Protein AF-A0AAX4NHH5-F1 (afdb_monomer_lite)

Foldseek 3Di:
DFLVVCFCQLFKKWKKKFFDPDPVLVVLLPDQDWWWKFWAAAPQFIKIKTWAFPVPDDPVVVVVLVVQVWDDADGTTIRMDTQVVTPLSVLVQVQLPDPQKAFQTWTRHNSIIITMITGHPLCLVVNVVSQCVRPVPDPRMDIPDIGTDPTNLVSVVVVCVRFWKKKWKKKWFADPVQQVLQVLQVVQQKKWKWHSHHPPDLFTKTWMFGPAQSPDDRPQWADSDSPRRITIHTGHDPLVSQLRNVCVVVVQDWRIWMWHDDPRMIMIMTMGGPSSQVVSVVSSVVSCVVVVIDMGIDDIGIDDSCVSVPD

Structure (mmCIF, N/CA/C/O backbone):
data_AF-A0AAX4NHH5-F1
#
_entry.id   AF-A0AAX4NHH5-F1
#
loop_
_atom_site.group_PDB
_atom_site.id
_atom_site.type_symbol
_atom_site.label_atom_id
_atom_site.label_alt_id
_atom_site.label_comp_id
_atom_site.label_asym_id
_atom_site.label_entity_id
_atom_site.label_seq_id
_atom_site.pdbx_PDB_ins_code
_atom_site.Cartn_x
_atom_site.Cartn_y
_atom_site.Cartn_z
_atom_site.occupancy
_atom_site.B_iso_or_equiv
_atom_site.auth_seq_id
_atom_site.auth_comp_id
_atom_site.auth_asym_id
_atom_site.auth_atom_id
_atom_site.pdbx_PDB_model_num
ATOM 1 N N . MET A 1 1 ? 3.820 -3.622 -20.485 1.00 87.44 1 MET A N 1
ATOM 2 C CA . MET A 1 1 ? 3.095 -4.222 -19.337 1.00 87.44 1 MET A CA 1
ATOM 3 C C . MET A 1 1 ? 2.050 -3.271 -18.742 1.00 87.44 1 MET A C 1
ATOM 5 O O . MET A 1 1 ? 2.313 -2.075 -18.597 1.00 87.44 1 MET A O 1
ATOM 9 N N . LEU A 1 2 ? 0.877 -3.809 -18.406 1.00 91.31 2 LEU A N 1
ATOM 10 C CA . LEU A 1 2 ? -0.226 -3.178 -17.669 1.00 91.31 2 LEU A CA 1
ATOM 11 C C . LEU A 1 2 ? -0.315 -3.746 -16.243 1.00 91.31 2 LEU A C 1
ATOM 13 O O . LEU A 1 2 ? 0.175 -4.842 -15.973 1.00 91.31 2 LEU A O 1
ATOM 17 N N . ILE A 1 3 ? -0.981 -3.045 -15.321 1.00 91.38 3 ILE A N 1
ATOM 18 C CA . ILE A 1 3 ? -1.152 -3.538 -13.942 1.00 91.38 3 ILE A CA 1
ATOM 19 C C . ILE A 1 3 ? -1.975 -4.838 -13.912 1.00 91.38 3 ILE A C 1
ATOM 21 O O . ILE A 1 3 ? -1.732 -5.704 -13.073 1.00 91.38 3 ILE A O 1
ATOM 25 N N . ARG A 1 4 ? -2.915 -5.034 -14.845 1.00 93.69 4 ARG A N 1
ATOM 26 C CA . ARG A 1 4 ? -3.676 -6.294 -14.929 1.00 93.69 4 ARG A CA 1
ATOM 27 C C . ARG A 1 4 ? -2.793 -7.522 -15.176 1.00 93.69 4 ARG A C 1
ATOM 29 O O . ARG A 1 4 ? -3.122 -8.604 -14.701 1.00 93.69 4 ARG A O 1
ATOM 36 N N . ASP A 1 5 ? -1.650 -7.348 -15.842 1.00 93.62 5 ASP A N 1
ATOM 37 C CA . ASP A 1 5 ? -0.726 -8.443 -16.167 1.00 93.62 5 ASP A CA 1
ATOM 38 C C . ASP A 1 5 ? -0.043 -9.000 -14.903 1.00 93.62 5 ASP A C 1
ATOM 40 O O . ASP A 1 5 ? 0.439 -10.134 -14.887 1.00 93.62 5 ASP A O 1
ATOM 44 N N . ILE A 1 6 ? -0.032 -8.219 -13.814 1.00 94.81 6 ILE A N 1
ATOM 45 C CA . ILE A 1 6 ? 0.570 -8.592 -12.528 1.00 94.81 6 ILE A CA 1
ATOM 46 C C . ILE A 1 6 ? -0.458 -8.961 -11.455 1.00 94.81 6 ILE A C 1
ATOM 48 O O . ILE A 1 6 ? -0.075 -9.186 -10.305 1.00 94.81 6 ILE A O 1
ATOM 52 N N . ASP A 1 7 ? -1.750 -9.052 -11.802 1.00 95.56 7 ASP A N 1
ATOM 53 C CA . ASP A 1 7 ? -2.851 -9.158 -10.833 1.00 95.56 7 ASP A CA 1
ATOM 54 C C . ASP A 1 7 ? -2.618 -10.243 -9.772 1.00 95.56 7 ASP A C 1
ATOM 56 O O . ASP A 1 7 ? -2.754 -10.000 -8.567 1.00 95.56 7 ASP A O 1
ATOM 60 N N . ARG A 1 8 ? -2.174 -11.418 -10.229 1.00 95.56 8 ARG A N 1
ATOM 61 C CA . ARG A 1 8 ? -1.959 -12.617 -9.408 1.00 95.56 8 ARG A CA 1
ATOM 62 C C . ARG A 1 8 ? -0.493 -13.001 -9.227 1.00 95.56 8 ARG A C 1
ATOM 64 O O . ARG A 1 8 ? -0.222 -14.106 -8.775 1.00 95.56 8 ARG A O 1
ATOM 71 N N . LYS A 1 9 ? 0.453 -12.112 -9.553 1.00 96.56 9 LYS A N 1
ATOM 72 C CA . LYS A 1 9 ? 1.890 -12.380 -9.357 1.00 96.56 9 LYS A CA 1
ATOM 73 C C . LYS A 1 9 ? 2.281 -12.442 -7.879 1.00 96.56 9 LYS A C 1
ATOM 75 O O . LYS A 1 9 ? 3.212 -13.151 -7.537 1.00 96.56 9 LYS A O 1
ATOM 80 N N . LEU A 1 10 ? 1.565 -11.742 -6.999 1.00 97.75 10 LEU A N 1
ATOM 81 C CA . LEU A 1 10 ? 1.572 -12.036 -5.561 1.00 97.75 10 LEU A CA 1
ATOM 82 C C . LEU A 1 10 ? 0.390 -12.958 -5.265 1.00 97.75 10 LEU A C 1
ATOM 84 O O . LEU A 1 10 ? -0.742 -12.509 -5.040 1.00 97.75 10 LEU A O 1
ATOM 88 N N . ASP A 1 11 ? 0.672 -14.249 -5.374 1.00 97.94 11 ASP A N 1
ATOM 89 C CA . ASP A 1 11 ? -0.269 -15.365 -5.412 1.00 97.94 11 ASP A CA 1
ATOM 90 C C . ASP A 1 11 ? -0.729 -15.833 -4.026 1.00 97.94 11 ASP A C 1
ATOM 92 O O . ASP A 1 11 ? -1.695 -16.589 -3.939 1.00 97.94 11 ASP A O 1
ATOM 96 N N . MET A 1 12 ? -0.125 -15.334 -2.947 1.00 98.50 12 MET A N 1
ATOM 97 C CA . MET A 1 12 ? -0.506 -15.637 -1.568 1.00 98.50 12 MET A CA 1
ATOM 98 C C . MET A 1 12 ? -1.070 -14.415 -0.846 1.00 98.50 12 MET A C 1
ATOM 100 O O . MET A 1 12 ? -0.730 -13.267 -1.136 1.00 98.50 12 MET A O 1
ATOM 104 N N . ARG A 1 13 ? -1.952 -14.669 0.120 1.00 97.94 13 ARG A N 1
ATOM 105 C CA . ARG A 1 13 ? -2.623 -13.686 0.968 1.00 97.94 13 ARG A CA 1
ATOM 106 C C . ARG A 1 13 ? -2.476 -14.068 2.433 1.00 97.94 13 ARG A C 1
ATOM 108 O O . ARG A 1 13 ? -2.742 -15.209 2.803 1.00 97.94 13 ARG A O 1
ATOM 115 N N . LEU A 1 14 ? -2.170 -13.070 3.255 1.00 98.06 14 LEU A N 1
ATOM 116 C CA . LEU A 1 14 ? -2.220 -13.134 4.713 1.00 98.06 14 LEU A CA 1
ATOM 117 C C . LEU A 1 14 ? -3.291 -12.165 5.233 1.00 98.06 14 LEU A C 1
ATOM 119 O O . LEU A 1 14 ? -3.350 -11.007 4.810 1.00 98.06 14 LEU A O 1
ATOM 123 N N . VAL A 1 15 ? -4.122 -12.636 6.160 1.00 97.38 15 VAL A N 1
ATOM 124 C CA . VAL A 1 15 ? -4.963 -11.798 7.021 1.00 97.38 15 VAL A CA 1
ATOM 125 C C . VAL A 1 15 ? -4.536 -12.040 8.460 1.00 97.38 15 VAL A C 1
ATOM 127 O O . VAL A 1 15 ? -4.793 -13.105 9.024 1.00 97.38 15 VAL A O 1
ATOM 130 N N . LEU A 1 16 ? -3.857 -11.050 9.030 1.00 95.94 16 LEU A N 1
ATOM 131 C CA . LEU A 1 16 ? -3.346 -11.074 10.395 1.00 95.94 16 LEU A CA 1
ATOM 132 C C . LEU A 1 16 ? -4.182 -10.124 11.249 1.00 95.94 16 LEU A C 1
ATOM 134 O O . LEU A 1 16 ? -4.347 -8.959 10.890 1.00 95.94 16 LEU A O 1
ATOM 138 N N . LYS A 1 17 ? -4.682 -10.604 12.385 1.00 95.00 17 LYS A N 1
ATOM 139 C CA . LYS A 1 17 ? -5.336 -9.764 13.388 1.00 95.00 17 LYS A CA 1
ATOM 140 C C . LYS A 1 17 ? -4.417 -9.625 14.583 1.00 95.00 17 LYS A C 1
ATOM 142 O O . LYS A 1 17 ? -4.002 -10.633 15.146 1.00 95.00 17 LYS A O 1
ATOM 147 N N . VAL A 1 18 ? -4.146 -8.390 14.976 1.00 92.56 18 VAL A N 1
ATOM 148 C CA . VAL A 1 18 ? -3.328 -8.061 16.142 1.00 92.56 18 VAL A CA 1
ATOM 149 C C . VAL A 1 18 ? -4.154 -7.201 17.089 1.00 92.56 18 VAL A C 1
ATOM 151 O O . VAL A 1 18 ? -4.916 -6.347 16.646 1.00 92.56 18 VAL A O 1
ATOM 154 N N . ARG A 1 19 ? -4.029 -7.411 18.391 1.00 89.88 19 ARG A N 1
ATOM 155 C CA . ARG A 1 19 ? -4.620 -6.610 19.459 1.00 89.88 19 ARG A CA 1
ATOM 156 C C . ARG A 1 19 ? -3.517 -6.163 20.397 1.00 89.88 19 ARG A C 1
ATOM 158 O O . ARG A 1 19 ? -2.511 -6.840 20.533 1.00 89.88 19 ARG A O 1
ATOM 165 N N . GLN A 1 20 ? -3.718 -5.026 21.048 1.00 85.69 20 GLN A N 1
ATOM 166 C CA . GLN A 1 20 ? -2.847 -4.566 22.116 1.00 85.69 20 GLN A CA 1
ATOM 167 C C . GLN A 1 20 ? -3.643 -3.918 23.235 1.00 85.69 20 GLN A C 1
ATOM 169 O O . GLN A 1 20 ? -4.715 -3.360 23.005 1.00 85.69 20 GLN A O 1
ATOM 174 N N . ALA A 1 21 ? -3.081 -3.938 24.440 1.00 84.31 21 ALA A N 1
ATOM 175 C CA . ALA A 1 21 ? -3.632 -3.264 25.610 1.00 84.31 21 ALA A CA 1
ATOM 176 C C . ALA A 1 21 ? -3.308 -1.757 25.598 1.00 84.31 21 ALA A C 1
ATOM 178 O O . ALA A 1 21 ? -2.731 -1.219 26.540 1.00 84.31 21 ALA A O 1
ATOM 179 N N . THR A 1 22 ? -3.653 -1.065 24.508 1.00 85.75 22 THR A N 1
ATOM 180 C CA . THR A 1 22 ? -3.537 0.397 24.415 1.00 85.75 22 THR A CA 1
ATOM 181 C C . THR A 1 22 ? -4.911 1.048 24.438 1.00 85.75 22 THR A C 1
ATOM 183 O O . THR A 1 22 ? -5.922 0.438 24.087 1.00 85.75 22 THR A O 1
ATOM 186 N N . GLU A 1 23 ? -4.953 2.322 24.821 1.00 86.88 23 GLU A N 1
ATOM 187 C CA . GLU A 1 23 ? -6.203 3.075 24.886 1.00 86.88 23 GLU A CA 1
ATOM 188 C C . GLU A 1 23 ? -6.927 3.127 23.531 1.00 86.88 23 GLU A C 1
ATOM 190 O O . GLU A 1 23 ? -8.141 2.954 23.478 1.00 86.88 23 GLU A O 1
ATOM 195 N N . LEU A 1 24 ? -6.185 3.282 22.427 1.00 88.31 24 LEU A N 1
ATOM 196 C CA . LEU A 1 24 ? -6.761 3.297 21.081 1.00 88.31 24 LEU A CA 1
ATOM 197 C C . LEU A 1 24 ? -7.464 1.970 20.753 1.00 88.31 24 LEU A C 1
ATOM 199 O O . LEU A 1 24 ? -8.580 1.964 20.236 1.00 88.31 24 LEU A O 1
ATOM 203 N N . PHE A 1 25 ? -6.838 0.836 21.076 1.00 90.56 25 PHE A N 1
ATOM 204 C CA . PHE A 1 25 ? -7.418 -0.491 20.849 1.00 90.56 25 PHE A CA 1
ATOM 205 C C . PHE A 1 25 ? -8.633 -0.737 21.750 1.00 90.56 25 PHE A C 1
ATOM 207 O O . PHE A 1 25 ? -9.629 -1.297 21.301 1.00 90.56 25 PHE A O 1
ATOM 214 N N . ASN A 1 26 ? -8.593 -0.266 22.997 1.00 88.75 26 ASN A N 1
ATOM 215 C CA . ASN A 1 26 ? -9.736 -0.363 23.902 1.00 88.75 26 ASN A CA 1
ATOM 216 C C . ASN A 1 26 ? -10.923 0.450 23.388 1.00 88.75 26 ASN A C 1
ATOM 218 O O . ASN A 1 26 ? -12.032 -0.065 23.320 1.00 88.75 26 ASN A O 1
ATOM 222 N N . VAL A 1 27 ? -10.705 1.683 22.940 1.00 87.62 27 VAL A N 1
ATOM 223 C CA . VAL A 1 27 ? -11.822 2.523 22.499 1.00 87.62 27 VAL A CA 1
ATOM 224 C C . VAL A 1 27 ? -12.393 2.042 21.169 1.00 87.62 27 VAL A C 1
ATOM 226 O O . VAL A 1 27 ? -13.605 1.984 20.986 1.00 87.62 27 VAL A O 1
ATOM 229 N N . THR A 1 28 ? -11.536 1.600 20.251 1.00 90.19 28 THR A N 1
ATOM 230 C CA . THR A 1 28 ? -11.998 0.976 19.002 1.00 90.19 28 THR A CA 1
ATOM 231 C C . THR A 1 28 ? -12.672 -0.383 19.218 1.00 90.19 28 THR A C 1
ATOM 233 O O . THR A 1 28 ? -13.297 -0.891 18.288 1.00 90.19 28 THR A O 1
ATOM 236 N N . SER A 1 29 ? -12.596 -0.975 20.418 1.00 91.00 29 SER A N 1
ATOM 237 C CA . SER A 1 29 ? -13.349 -2.188 20.765 1.00 91.00 29 SER A CA 1
ATOM 238 C C . SER A 1 29 ? -14.846 -1.954 20.934 1.00 91.00 29 SER A C 1
ATOM 240 O O . SER A 1 29 ? -15.635 -2.855 20.658 1.00 91.00 29 SER A O 1
ATOM 242 N N . GLU A 1 30 ? -15.233 -0.726 21.277 1.00 87.38 30 GLU A N 1
ATOM 243 C CA . GLU A 1 30 ? -16.628 -0.315 21.444 1.00 87.38 30 GLU A CA 1
ATOM 244 C C . GLU A 1 30 ? -17.270 0.144 20.123 1.00 87.38 30 GLU A C 1
ATOM 246 O O . GLU A 1 30 ? -18.476 0.373 20.054 1.00 87.38 30 GLU A O 1
ATOM 251 N N . LEU A 1 31 ? -16.474 0.277 19.057 1.00 87.69 31 LEU A N 1
ATOM 252 C CA . LEU A 1 31 ? -16.934 0.726 17.748 1.00 87.69 31 LEU A CA 1
ATOM 253 C C . LEU A 1 31 ? -17.269 -0.467 16.851 1.00 87.69 31 LEU A C 1
ATOM 255 O O . LEU A 1 31 ? -16.399 -1.273 16.516 1.00 87.69 31 LEU A O 1
ATOM 259 N N . ASP A 1 32 ? -18.515 -0.533 16.377 1.00 88.06 32 ASP A N 1
ATOM 260 C CA . ASP A 1 32 ? -18.944 -1.544 15.401 1.00 88.06 32 ASP A CA 1
ATOM 261 C C . ASP A 1 32 ? -18.781 -1.071 13.950 1.00 88.06 32 ASP A C 1
ATOM 263 O O . ASP A 1 32 ? -19.663 -1.209 13.106 1.00 88.06 32 ASP A O 1
ATOM 267 N N . ILE A 1 33 ? -17.631 -0.472 13.658 1.00 89.50 33 ILE A N 1
ATOM 268 C CA . ILE A 1 33 ? -17.282 0.044 12.335 1.00 89.50 33 ILE A CA 1
ATOM 269 C C . ILE A 1 33 ? -15.809 -0.215 12.043 1.00 89.50 33 ILE A C 1
ATOM 271 O O . ILE A 1 33 ? -14.968 -0.185 12.941 1.00 89.50 33 ILE A O 1
ATOM 275 N N . LYS A 1 34 ? -15.481 -0.450 10.772 1.00 92.25 34 LYS A N 1
ATOM 276 C CA . LYS A 1 34 ? -14.086 -0.554 10.337 1.00 92.25 34 LYS A CA 1
ATOM 277 C C . LYS A 1 34 ? -13.523 0.845 10.142 1.00 92.25 34 LYS A C 1
ATOM 279 O O . LYS A 1 34 ? -14.003 1.591 9.292 1.00 92.25 34 LYS A O 1
ATOM 284 N N . LEU A 1 35 ? -12.497 1.184 10.907 1.00 93.56 35 LEU A N 1
ATOM 285 C CA . LEU A 1 35 ? -11.750 2.420 10.724 1.00 93.56 35 LEU A CA 1
ATOM 286 C C . LEU A 1 35 ? -10.587 2.143 9.776 1.00 93.56 35 LEU A C 1
ATOM 288 O O . LEU A 1 35 ? -9.766 1.282 10.097 1.00 93.56 35 LEU A O 1
ATOM 292 N N . PRO A 1 36 ? -10.484 2.830 8.626 1.00 94.25 36 PRO A N 1
ATOM 293 C CA . PRO A 1 36 ? -9.334 2.670 7.755 1.00 94.25 36 PRO A CA 1
ATOM 294 C C . PRO A 1 36 ? -8.044 2.985 8.503 1.00 94.25 36 PRO A C 1
ATOM 296 O O . PRO A 1 36 ? -7.981 3.915 9.313 1.00 94.25 36 PRO A O 1
ATOM 299 N N . THR A 1 37 ? -7.006 2.213 8.212 1.00 94.44 37 THR A N 1
ATOM 300 C CA . THR A 1 37 ? -5.727 2.328 8.892 1.00 94.44 37 THR A CA 1
ATOM 301 C C . THR A 1 37 ? -4.596 2.274 7.877 1.00 94.44 37 THR A C 1
ATOM 303 O O . THR A 1 37 ? -4.576 1.427 6.985 1.00 94.44 37 THR A O 1
ATOM 306 N N . TYR A 1 38 ? -3.634 3.182 8.012 1.00 93.62 38 TYR A N 1
ATOM 307 C CA . TYR A 1 38 ? -2.469 3.259 7.143 1.00 93.62 38 TYR A CA 1
ATOM 308 C C . TYR A 1 38 ? -1.197 2.946 7.926 1.00 93.62 38 TYR A C 1
ATOM 310 O O . TYR A 1 38 ? -0.887 3.613 8.912 1.00 93.62 38 TYR A O 1
ATOM 318 N N . VAL A 1 39 ? -0.464 1.930 7.465 1.00 91.88 39 VAL A N 1
ATOM 319 C CA . VAL A 1 39 ? 0.843 1.536 8.004 1.00 91.88 39 VAL A CA 1
ATOM 320 C C . VAL A 1 39 ? 1.936 2.138 7.130 1.00 91.88 39 VAL A C 1
ATOM 322 O O . VAL A 1 39 ? 1.975 1.888 5.919 1.00 91.88 39 VAL A O 1
ATOM 325 N N . TYR A 1 40 ? 2.826 2.919 7.739 1.00 89.06 40 TYR A N 1
ATOM 326 C CA . TYR A 1 40 ? 3.878 3.635 7.022 1.00 89.06 40 TYR A CA 1
ATOM 327 C C . TYR A 1 40 ? 5.137 3.848 7.861 1.00 89.06 40 TYR A C 1
ATOM 329 O O . TYR A 1 40 ? 5.108 3.809 9.088 1.00 89.06 40 TYR A O 1
ATOM 337 N N . GLY A 1 41 ? 6.254 4.093 7.178 1.00 83.75 41 GLY A N 1
ATOM 338 C CA . GLY A 1 41 ? 7.520 4.471 7.796 1.00 83.75 41 GLY A CA 1
ATOM 339 C C . GLY A 1 41 ? 7.725 5.984 7.849 1.00 83.75 41 GLY A C 1
ATOM 340 O O . GLY A 1 41 ? 7.480 6.671 6.859 1.00 83.75 41 GLY A O 1
ATOM 341 N N . VAL A 1 42 ? 8.230 6.502 8.965 1.00 82.56 42 VAL A N 1
ATOM 342 C CA . VAL A 1 42 ? 8.747 7.875 9.075 1.00 82.56 42 VAL A CA 1
ATOM 343 C C . VAL A 1 42 ? 9.871 7.918 10.108 1.00 82.56 42 VAL A C 1
ATOM 345 O O . VAL A 1 42 ? 9.766 7.290 11.166 1.00 82.56 42 VAL A O 1
ATOM 348 N N . ASP A 1 43 ? 10.962 8.610 9.777 1.00 78.88 43 ASP A N 1
ATOM 349 C CA . ASP A 1 43 ? 12.145 8.782 10.633 1.00 78.88 43 ASP A CA 1
ATOM 350 C C . ASP A 1 43 ? 12.665 7.450 11.212 1.00 78.88 43 ASP A C 1
ATOM 352 O O . ASP A 1 43 ? 12.916 7.307 12.408 1.00 78.88 43 ASP A O 1
ATOM 356 N N . GLY A 1 44 ? 12.740 6.417 10.364 1.00 75.50 44 GLY A N 1
ATOM 357 C CA . GLY A 1 44 ? 13.187 5.077 10.756 1.00 75.50 44 GLY A CA 1
ATOM 358 C C . GLY A 1 44 ? 12.237 4.299 11.679 1.00 75.50 44 GLY A C 1
ATOM 359 O O . GLY A 1 44 ? 12.599 3.229 12.172 1.00 75.50 44 GLY A O 1
ATOM 360 N N . THR A 1 45 ? 11.018 4.788 11.913 1.00 78.50 45 THR A N 1
ATOM 361 C CA . THR A 1 45 ? 9.999 4.115 12.734 1.00 78.50 45 THR A CA 1
ATOM 362 C C . THR A 1 45 ? 8.781 3.722 11.911 1.00 78.50 45 THR A C 1
ATOM 364 O O . THR A 1 45 ? 8.385 4.450 11.003 1.00 78.50 45 THR A O 1
ATOM 367 N N . SER A 1 46 ? 8.173 2.575 12.227 1.00 83.94 46 SER A N 1
ATOM 368 C CA . SER A 1 46 ? 6.871 2.208 11.667 1.00 83.94 46 SER A CA 1
ATOM 369 C C . SER A 1 46 ? 5.765 2.848 12.502 1.00 83.94 46 SER A C 1
ATOM 371 O O . SER A 1 46 ? 5.806 2.832 13.738 1.00 83.94 46 SER A O 1
ATOM 373 N N . ARG A 1 47 ? 4.775 3.424 11.829 1.00 88.25 47 ARG A N 1
ATOM 374 C CA . ARG A 1 47 ? 3.641 4.122 12.430 1.00 88.25 47 ARG A CA 1
ATOM 375 C C . ARG A 1 47 ? 2.332 3.658 11.819 1.00 88.25 47 ARG A C 1
ATOM 377 O O . ARG A 1 47 ? 2.297 3.106 10.717 1.00 88.25 47 ARG A O 1
ATOM 384 N N . ILE A 1 48 ? 1.273 3.884 12.579 1.00 91.25 48 ILE A N 1
ATOM 385 C CA . ILE A 1 48 ? -0.102 3.598 12.217 1.00 91.25 48 ILE A CA 1
ATOM 386 C C . ILE A 1 48 ? -0.900 4.888 12.340 1.00 91.25 48 ILE A C 1
ATOM 388 O O . ILE A 1 48 ? -1.034 5.419 13.439 1.00 91.25 48 ILE A O 1
ATOM 392 N N . SER A 1 49 ? -1.492 5.324 11.233 1.00 94.06 49 SER A N 1
ATOM 393 C CA . SER A 1 49 ? -2.529 6.355 11.229 1.00 94.06 49 SER A CA 1
ATOM 394 C C . SER A 1 49 ? -3.897 5.695 11.095 1.00 94.06 49 SER A C 1
ATOM 396 O O . SER A 1 49 ? -4.151 4.995 10.116 1.00 94.06 49 SER A O 1
ATOM 398 N N . THR A 1 50 ? -4.774 5.903 12.075 1.00 94.88 50 THR A N 1
ATOM 399 C CA . THR A 1 50 ? -6.166 5.430 12.062 1.00 94.88 50 THR A CA 1
ATOM 400 C C . THR A 1 50 ? -7.093 6.597 11.753 1.00 94.88 50 THR A C 1
ATOM 402 O O . THR A 1 50 ? -7.031 7.634 12.414 1.00 94.88 50 THR A O 1
ATOM 405 N N . TYR A 1 51 ? -7.945 6.425 10.745 1.00 93.88 51 TYR A N 1
ATOM 406 C CA . TYR A 1 51 ? -8.828 7.463 10.225 1.00 93.88 51 TYR A CA 1
ATOM 407 C C . TYR A 1 51 ? -10.230 7.266 10.799 1.00 93.88 51 TYR A C 1
ATOM 409 O O . TYR A 1 51 ? -10.871 6.248 10.553 1.00 93.88 51 TYR A O 1
ATOM 417 N N . PHE A 1 52 ? -10.706 8.253 11.554 1.00 92.88 52 PHE A N 1
ATOM 418 C CA . PHE A 1 52 ? -12.041 8.319 12.139 1.00 92.88 52 PHE A CA 1
ATOM 419 C C . PHE A 1 52 ? -12.938 9.189 11.254 1.00 92.88 52 PHE A C 1
ATOM 421 O O . PHE A 1 52 ? -12.756 10.408 11.229 1.00 92.88 52 PHE A O 1
ATOM 428 N N . PRO A 1 53 ? -13.896 8.607 10.512 1.00 89.69 53 PRO A N 1
ATOM 429 C CA . PRO A 1 53 ? -14.819 9.369 9.678 1.00 89.69 53 PRO A CA 1
ATOM 430 C C . PRO A 1 53 ? -15.583 10.441 10.465 1.00 89.69 53 PRO A C 1
ATOM 432 O O . PRO A 1 53 ? -16.140 10.164 11.527 1.00 89.69 53 PRO A O 1
ATOM 435 N N . LYS A 1 54 ? -15.702 11.651 9.906 1.00 87.75 54 LYS A N 1
ATOM 436 C CA . LYS A 1 54 ? -16.430 12.772 10.536 1.00 87.75 54 LYS A CA 1
ATOM 437 C C . LYS A 1 54 ? -17.927 12.531 10.739 1.00 87.75 54 LYS A C 1
ATOM 439 O O . LYS A 1 54 ? -18.563 13.272 11.488 1.00 87.75 54 LYS A O 1
ATOM 444 N N . ILE A 1 55 ? -18.501 11.518 10.087 1.00 82.06 55 ILE A N 1
ATOM 445 C CA . ILE A 1 55 ? -19.897 11.105 10.293 1.00 82.06 55 ILE A CA 1
ATOM 446 C C . ILE A 1 55 ? -20.136 10.531 11.701 1.00 82.06 55 ILE A C 1
ATOM 448 O O . ILE A 1 55 ? -21.261 10.547 12.192 1.00 82.06 55 ILE A O 1
ATOM 452 N N . LEU A 1 56 ? -19.077 10.088 12.385 1.00 75.12 56 LEU A N 1
ATOM 453 C CA . LEU A 1 56 ? -19.118 9.573 13.752 1.00 75.12 56 LEU A CA 1
ATOM 454 C C . LEU A 1 56 ? -19.173 10.730 14.752 1.00 75.12 56 LEU A C 1
ATOM 456 O O . LEU A 1 56 ? -18.205 11.024 15.451 1.00 75.12 56 LEU A O 1
ATOM 460 N N . LYS A 1 57 ? -20.301 11.441 14.795 1.00 65.19 57 LYS A N 1
ATOM 461 C CA . LYS A 1 57 ? -20.493 12.553 15.732 1.00 65.19 57 LYS A CA 1
ATOM 462 C C . LYS A 1 57 ? -21.118 12.063 17.036 1.00 65.19 57 LYS A C 1
ATOM 464 O O . LYS A 1 57 ? -22.194 11.478 17.043 1.00 65.19 57 LYS A O 1
ATOM 469 N N . GLY A 1 58 ? -20.449 12.366 18.146 1.00 66.25 58 GLY A N 1
ATOM 470 C CA . GLY A 1 58 ? -20.932 12.185 19.514 1.00 66.25 58 GLY A CA 1
ATOM 471 C C . GLY A 1 58 ? -19.987 12.881 20.495 1.00 66.25 58 GLY A C 1
ATOM 472 O O . GLY A 1 58 ? -18.784 12.946 20.242 1.00 66.25 58 GLY A O 1
ATOM 473 N N . VAL A 1 59 ? -20.512 13.417 21.603 1.00 60.81 59 VAL A N 1
ATOM 474 C CA . VAL A 1 59 ? -19.721 14.186 22.592 1.00 60.81 59 VAL A CA 1
ATOM 475 C C . VAL A 1 59 ? -18.524 13.370 23.110 1.00 60.81 59 VAL A C 1
ATOM 477 O O . VAL A 1 59 ? -17.413 13.890 23.192 1.00 60.81 59 VAL A O 1
ATOM 480 N N . ASN A 1 60 ? -18.719 12.067 23.340 1.00 74.88 60 ASN A N 1
ATOM 481 C CA . ASN A 1 60 ? -17.664 11.157 23.800 1.00 74.88 60 ASN A CA 1
ATOM 482 C C . ASN A 1 60 ? -16.563 10.929 22.747 1.00 74.88 60 ASN A C 1
ATOM 484 O O . ASN A 1 60 ? -15.393 10.826 23.103 1.00 74.88 60 ASN A O 1
ATOM 488 N N . MET A 1 61 ? -16.912 10.905 21.454 1.00 81.62 61 MET A N 1
ATOM 489 C CA . MET A 1 61 ? -15.942 10.717 20.369 1.00 81.62 61 MET A CA 1
ATOM 490 C C . MET A 1 61 ? -15.035 11.942 20.214 1.00 81.62 61 MET A C 1
ATOM 492 O O . MET A 1 61 ? -13.829 11.796 20.067 1.00 81.62 61 MET A O 1
ATOM 496 N N . MET A 1 62 ? -15.577 13.159 20.312 1.00 82.69 62 MET A N 1
ATOM 497 C CA . MET A 1 62 ? -14.751 14.373 20.230 1.00 82.69 62 MET A CA 1
ATOM 498 C C . MET A 1 62 ? -13.808 14.510 21.428 1.00 82.69 62 MET A C 1
ATOM 500 O O . MET A 1 62 ? -12.646 14.871 21.252 1.00 82.69 62 MET A O 1
ATOM 504 N N . ALA A 1 63 ? -14.273 14.176 22.637 1.00 82.75 63 ALA A N 1
ATOM 505 C CA . ALA A 1 63 ? -13.417 14.142 23.822 1.00 82.75 63 ALA A CA 1
ATOM 506 C C . ALA A 1 63 ? -12.255 13.146 23.652 1.00 82.75 63 ALA A C 1
ATOM 508 O O . ALA A 1 63 ? -11.110 13.465 23.975 1.00 82.75 63 ALA A O 1
ATOM 509 N N . LEU A 1 64 ? -12.539 11.974 23.080 1.00 84.38 64 LEU A N 1
ATOM 510 C CA . LEU A 1 64 ? -11.534 10.968 22.761 1.00 84.38 64 LEU A CA 1
ATOM 511 C C . LEU A 1 64 ? -10.519 11.458 21.719 1.00 84.38 64 LEU A C 1
ATOM 513 O O . LEU A 1 64 ? -9.312 11.351 21.923 1.00 84.38 64 LEU A O 1
ATOM 517 N N . LEU A 1 65 ? -11.000 11.996 20.599 1.00 89.44 65 LEU A N 1
ATOM 518 C CA . LEU A 1 65 ? -10.147 12.484 19.517 1.00 89.44 65 LEU A CA 1
ATOM 519 C C . LEU A 1 65 ? -9.227 13.610 20.002 1.00 89.44 65 LEU A C 1
ATOM 521 O O . LEU A 1 65 ? -8.039 13.610 19.682 1.00 89.44 65 LEU A O 1
ATOM 525 N N . ASN A 1 66 ? -9.737 14.504 20.852 1.00 87.38 66 ASN A N 1
ATOM 526 C CA . ASN A 1 66 ? -8.928 15.532 21.504 1.00 87.38 66 ASN A CA 1
ATOM 527 C C . ASN A 1 66 ? -7.850 14.920 22.408 1.00 87.38 66 ASN A C 1
ATOM 529 O O . ASN A 1 66 ? -6.702 15.354 22.365 1.00 87.38 66 ASN A O 1
ATOM 533 N N . ARG A 1 67 ? -8.185 13.880 23.184 1.00 88.19 67 ARG A N 1
ATOM 534 C CA . ARG A 1 67 ? -7.225 13.179 24.053 1.00 88.19 67 ARG A CA 1
ATOM 535 C C . ARG A 1 67 ? -6.075 12.541 23.268 1.00 88.19 67 ARG A C 1
ATOM 537 O O . ARG A 1 67 ? -4.945 12.533 23.749 1.00 88.19 67 ARG A O 1
ATOM 544 N N . PHE A 1 68 ? -6.338 12.051 22.059 1.00 90.19 68 PHE A N 1
ATOM 545 C CA . PHE A 1 68 ? -5.312 11.497 21.171 1.00 90.19 68 PHE A CA 1
ATOM 546 C C . PHE A 1 68 ? -4.575 12.538 20.318 1.00 90.19 68 PHE A C 1
ATOM 548 O O . PHE A 1 68 ? -3.752 12.152 19.489 1.00 90.19 68 PHE A O 1
ATOM 555 N N . ASN A 1 69 ? -4.8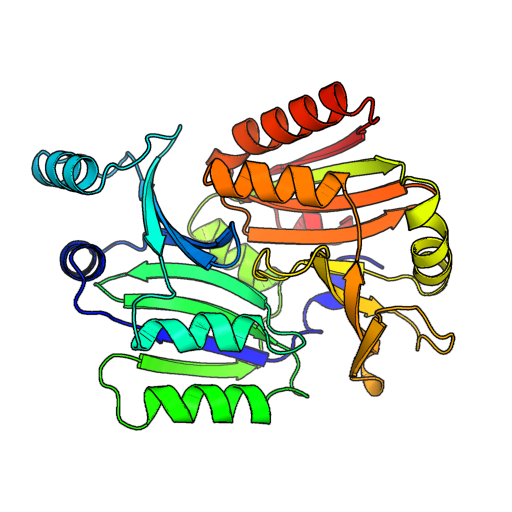43 13.837 20.499 1.00 91.25 69 ASN A N 1
ATOM 556 C CA . ASN A 1 69 ? -4.342 14.904 19.626 1.00 91.25 69 ASN A CA 1
ATOM 557 C C . ASN A 1 69 ? -4.636 14.615 18.143 1.00 91.25 69 ASN A C 1
ATOM 559 O O . ASN A 1 69 ? -3.759 14.739 17.284 1.00 91.25 69 ASN A O 1
ATOM 563 N N . ALA A 1 70 ? -5.860 14.165 17.850 1.00 93.19 70 ALA A N 1
ATOM 564 C CA . ALA A 1 70 ? -6.239 13.799 16.498 1.00 93.19 70 ALA A CA 1
ATOM 565 C C . ALA A 1 70 ? -6.108 15.001 15.554 1.00 93.19 70 ALA A C 1
ATOM 567 O O . ALA A 1 70 ? -6.554 16.108 15.853 1.00 93.19 70 ALA A O 1
ATOM 568 N N . THR A 1 71 ? -5.513 14.773 14.387 1.00 92.81 71 THR A N 1
ATOM 569 C CA . THR A 1 71 ? -5.400 15.802 13.352 1.00 92.81 71 THR A CA 1
ATOM 570 C C . THR A 1 71 ? -6.664 15.808 12.509 1.00 92.81 71 THR A C 1
ATOM 572 O O . THR A 1 71 ? -7.033 14.785 11.933 1.00 92.81 71 THR A O 1
ATOM 575 N N . GLU A 1 72 ? -7.329 16.954 12.413 1.00 90.75 72 GLU A N 1
ATOM 576 C CA . GLU A 1 72 ? -8.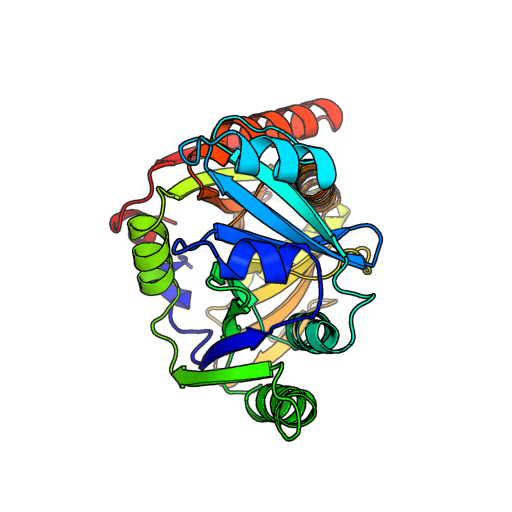480 17.106 11.531 1.00 90.75 72 GLU A CA 1
ATOM 577 C C . GLU A 1 72 ? -8.047 17.148 10.057 1.00 90.75 72 GLU A C 1
ATOM 579 O O . GLU A 1 72 ? -7.105 17.843 9.679 1.00 90.75 72 GLU A O 1
ATOM 584 N N . ARG A 1 73 ? -8.755 16.384 9.225 1.00 88.06 73 ARG A N 1
ATOM 585 C CA . ARG A 1 73 ? -8.663 16.353 7.760 1.00 88.06 73 ARG A CA 1
ATOM 586 C C . ARG A 1 73 ? -10.033 16.630 7.163 1.00 88.06 73 ARG A C 1
ATOM 588 O O . ARG A 1 73 ? -11.010 16.739 7.902 1.00 88.06 73 ARG A O 1
ATOM 595 N N . GLU A 1 74 ? -10.120 16.734 5.842 1.00 83.25 74 GLU A N 1
ATOM 596 C CA . GLU A 1 74 ? -11.367 17.065 5.139 1.00 83.25 74 GLU A CA 1
ATOM 597 C C . GLU A 1 74 ? -12.549 16.194 5.609 1.00 83.25 74 GLU A C 1
ATOM 599 O O . GLU A 1 74 ? -13.502 16.730 6.175 1.00 83.25 74 GLU A O 1
ATOM 604 N N . ASP A 1 75 ? -12.402 14.864 5.544 1.00 85.44 75 ASP A N 1
ATOM 605 C CA . ASP A 1 75 ? -13.479 13.901 5.844 1.00 85.44 75 ASP A CA 1
ATOM 606 C C . ASP A 1 75 ? -13.262 13.049 7.108 1.00 85.44 75 ASP A C 1
ATOM 608 O O . ASP A 1 75 ? -14.104 12.220 7.474 1.00 85.44 75 ASP A O 1
ATOM 612 N N . SER A 1 76 ? -12.141 13.229 7.805 1.00 91.00 76 SER A N 1
ATOM 613 C CA . SER A 1 76 ? -11.780 12.383 8.948 1.00 91.00 76 SER A CA 1
ATOM 614 C C . SER A 1 76 ? -10.958 13.111 10.001 1.00 91.00 76 SER A C 1
ATOM 616 O O . SER A 1 76 ? -10.304 14.106 9.710 1.00 91.00 76 SER A O 1
ATOM 618 N N . TYR A 1 77 ? -10.914 12.551 11.202 1.00 93.38 77 TYR A N 1
ATOM 619 C CA . TYR A 1 77 ? -9.881 12.825 12.195 1.00 93.38 77 TYR A CA 1
ATOM 620 C C . TYR A 1 77 ? -8.847 11.702 12.166 1.00 93.38 77 TYR A C 1
ATOM 622 O O . TYR A 1 77 ? -9.211 10.531 12.081 1.00 93.38 77 TYR A O 1
ATOM 630 N N . VAL A 1 78 ? -7.563 12.037 12.228 1.00 94.44 78 VAL A N 1
ATOM 631 C CA . VAL A 1 78 ? -6.477 11.054 12.174 1.00 94.44 78 VAL A CA 1
ATOM 632 C C . VAL A 1 78 ? -5.809 10.947 13.531 1.00 94.44 78 VAL A C 1
ATOM 634 O O . VAL A 1 78 ? -5.260 11.928 14.028 1.00 94.44 78 VAL A O 1
ATOM 637 N N . VAL A 1 79 ? -5.826 9.746 14.105 1.00 93.69 79 VAL A N 1
ATOM 638 C CA . VAL A 1 79 ? -5.043 9.402 15.296 1.00 93.69 79 VAL A CA 1
ATOM 639 C C . VAL A 1 79 ? -3.819 8.622 14.858 1.00 93.69 79 VAL A C 1
ATOM 641 O O . VAL A 1 79 ? -3.940 7.608 14.171 1.00 93.69 79 VAL A O 1
ATOM 644 N N . ASP A 1 80 ? -2.643 9.083 15.269 1.00 91.00 80 ASP A N 1
ATOM 645 C CA . ASP A 1 80 ? -1.377 8.498 14.858 1.00 91.00 80 ASP A CA 1
ATOM 646 C C . ASP A 1 80 ? -0.623 7.857 16.031 1.00 91.00 80 ASP A C 1
ATOM 648 O O . ASP A 1 80 ? -0.575 8.393 17.137 1.00 91.00 80 ASP A O 1
ATOM 652 N N . SER A 1 81 ? -0.048 6.676 15.813 1.00 86.81 81 SER A N 1
ATOM 653 C CA . SER A 1 81 ? 0.572 5.855 16.861 1.00 86.81 81 SER A CA 1
ATOM 654 C C . SER A 1 81 ? 1.823 5.134 16.355 1.00 86.81 81 SER A C 1
ATOM 656 O O . SER A 1 81 ? 1.917 4.760 15.187 1.00 86.81 81 SER A O 1
ATOM 658 N N . ARG A 1 82 ? 2.818 4.928 17.227 1.00 81.38 82 ARG A N 1
ATOM 659 C CA . ARG A 1 82 ? 4.059 4.203 16.889 1.00 81.38 82 ARG A CA 1
ATOM 660 C C . ARG A 1 82 ? 3.863 2.691 17.038 1.00 81.38 82 ARG A C 1
ATOM 662 O O . ARG A 1 82 ? 3.368 2.252 18.067 1.00 81.38 82 ARG A O 1
ATOM 669 N N . ILE A 1 83 ? 4.334 1.910 16.062 1.00 72.81 83 ILE A N 1
ATOM 670 C CA . ILE A 1 83 ? 4.329 0.431 16.095 1.00 72.81 83 ILE A CA 1
ATOM 671 C C . ILE A 1 83 ? 5.453 -0.095 16.999 1.00 72.81 83 ILE A C 1
ATOM 673 O O . ILE A 1 83 ? 5.245 -1.008 17.788 1.00 72.81 83 ILE A O 1
ATOM 677 N N . ASN A 1 84 ? 6.648 0.499 16.909 1.00 58.31 84 ASN A N 1
ATOM 678 C CA . ASN A 1 84 ? 7.887 -0.084 17.447 1.00 58.31 84 ASN A CA 1
ATOM 679 C C . ASN A 1 84 ? 7.964 -0.195 18.983 1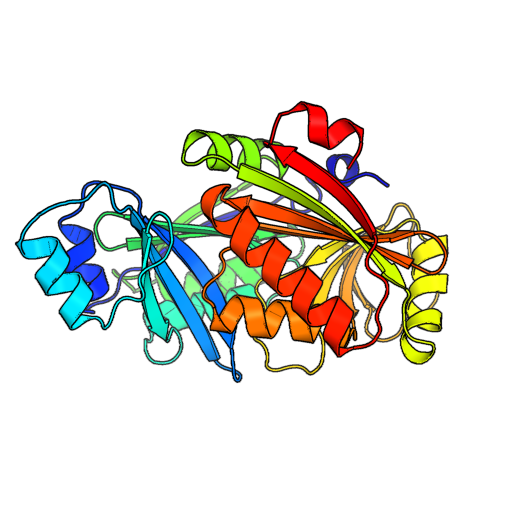.00 58.31 84 ASN A C 1
ATOM 681 O O . ASN A 1 84 ? 8.870 -0.849 19.485 1.00 58.31 84 ASN A O 1
ATOM 685 N N . ASN A 1 85 ? 7.061 0.445 19.726 1.00 56.03 85 ASN A N 1
ATOM 686 C CA . ASN A 1 85 ? 7.075 0.416 21.193 1.00 56.03 85 ASN A CA 1
ATOM 687 C C . ASN A 1 85 ? 6.225 -0.721 21.775 1.00 56.03 85 ASN A C 1
ATOM 689 O O . ASN A 1 85 ? 6.011 -0.755 22.984 1.00 56.03 85 ASN A O 1
ATOM 693 N N . LEU A 1 86 ? 5.669 -1.586 20.926 1.00 67.19 86 LEU A N 1
ATOM 694 C CA . LEU A 1 86 ? 4.615 -2.496 21.330 1.00 67.19 86 LEU A CA 1
ATOM 695 C C . LEU A 1 86 ? 4.909 -3.897 20.772 1.00 67.19 86 LEU A C 1
ATOM 697 O O . LEU A 1 86 ? 4.881 -4.105 19.559 1.00 67.19 86 LEU A O 1
ATOM 701 N N . GLU A 1 87 ? 5.214 -4.833 21.672 1.00 70.50 87 GLU A N 1
ATOM 702 C CA . GLU A 1 87 ? 5.755 -6.174 21.392 1.00 70.50 87 GLU A CA 1
ATOM 703 C C . GLU A 1 87 ? 4.956 -6.935 20.320 1.00 70.50 87 GLU A C 1
ATOM 705 O O . GLU A 1 87 ? 5.528 -7.377 19.321 1.00 70.50 87 GLU A O 1
ATOM 710 N N . ASP A 1 88 ? 3.624 -6.948 20.438 1.00 75.69 88 ASP A N 1
ATOM 711 C CA . ASP A 1 88 ? 2.745 -7.669 19.504 1.00 75.69 88 ASP A CA 1
ATOM 712 C C . ASP A 1 88 ? 2.673 -7.045 18.095 1.00 75.69 88 ASP A C 1
ATOM 714 O O . ASP A 1 88 ? 2.315 -7.720 17.134 1.00 75.69 88 ASP A O 1
ATOM 718 N N . LEU A 1 89 ? 3.019 -5.761 17.925 1.00 81.25 89 LEU A N 1
ATOM 719 C CA . LEU A 1 89 ? 3.000 -5.087 16.616 1.00 81.25 89 LEU A CA 1
ATOM 720 C C . LEU A 1 89 ? 4.341 -5.211 15.877 1.00 81.25 89 LEU A C 1
ATOM 722 O O . LEU A 1 89 ? 4.413 -4.901 14.684 1.00 81.25 89 LEU A O 1
ATOM 726 N N . ALA A 1 90 ? 5.395 -5.701 16.539 1.00 83.44 90 ALA A N 1
ATOM 727 C CA . ALA A 1 90 ? 6.714 -5.875 15.933 1.00 83.44 90 ALA A CA 1
ATOM 728 C C . ALA A 1 90 ? 6.688 -6.831 14.726 1.00 83.44 90 ALA A C 1
ATOM 730 O O . ALA A 1 90 ? 7.439 -6.625 13.767 1.00 83.44 90 ALA A O 1
ATOM 731 N N . ILE A 1 91 ? 5.784 -7.820 14.731 1.00 88.38 91 ILE A N 1
ATOM 732 C CA . ILE A 1 91 ? 5.561 -8.727 13.597 1.00 88.38 91 ILE A CA 1
ATOM 733 C C . ILE A 1 91 ? 5.268 -7.966 12.299 1.00 88.38 91 ILE A C 1
ATOM 735 O O . ILE A 1 91 ? 5.788 -8.332 11.250 1.00 88.38 91 ILE A O 1
ATOM 739 N N . ILE A 1 92 ? 4.501 -6.872 12.351 1.00 89.56 92 ILE A N 1
ATOM 740 C CA . ILE A 1 92 ? 4.134 -6.101 11.156 1.00 89.56 92 ILE A CA 1
ATOM 741 C C . ILE A 1 92 ? 5.383 -5.499 10.516 1.00 89.56 92 ILE A C 1
ATOM 743 O O . ILE A 1 92 ? 5.555 -5.582 9.302 1.00 89.56 92 ILE A O 1
ATOM 747 N N . GLY A 1 93 ? 6.276 -4.934 11.335 1.00 86.56 93 GLY A N 1
ATOM 748 C CA . GLY A 1 93 ? 7.552 -4.402 10.864 1.00 86.56 93 GLY A CA 1
ATOM 749 C C . GLY A 1 93 ? 8.403 -5.478 10.191 1.00 86.56 93 GLY A C 1
ATOM 750 O O . GLY A 1 93 ? 8.877 -5.261 9.080 1.00 86.56 93 GLY A O 1
ATOM 751 N N . LYS A 1 94 ? 8.524 -6.654 10.823 1.00 89.50 94 LYS A N 1
ATOM 752 C CA . LYS A 1 94 ? 9.284 -7.793 10.282 1.00 89.50 94 LYS A CA 1
ATOM 753 C C . LYS A 1 94 ? 8.697 -8.325 8.972 1.00 89.50 94 LYS A C 1
ATOM 755 O O . LYS A 1 94 ? 9.444 -8.596 8.039 1.00 89.50 94 LYS A O 1
ATOM 760 N N . LEU A 1 95 ? 7.372 -8.435 8.881 1.00 93.06 95 LEU A N 1
ATOM 761 C CA . LEU A 1 95 ? 6.686 -8.899 7.675 1.00 93.06 95 LEU A CA 1
ATOM 762 C C . LEU A 1 95 ? 6.879 -7.934 6.499 1.00 93.06 95 LEU A C 1
ATOM 764 O O . LEU A 1 95 ? 7.167 -8.379 5.396 1.00 93.06 95 LEU A O 1
ATOM 768 N N . ILE A 1 96 ? 6.777 -6.617 6.718 1.00 91.00 96 ILE A N 1
ATOM 769 C CA . ILE A 1 96 ? 7.004 -5.601 5.667 1.00 91.00 96 ILE A CA 1
ATOM 770 C C . ILE A 1 96 ? 8.426 -5.682 5.085 1.00 91.00 96 ILE A C 1
ATOM 772 O O . ILE A 1 96 ? 8.647 -5.361 3.909 1.00 91.00 96 ILE A O 1
ATOM 776 N N . ASP A 1 97 ? 9.389 -6.098 5.905 1.00 89.94 97 ASP A N 1
ATOM 777 C CA . ASP A 1 97 ? 10.782 -6.223 5.498 1.00 89.94 97 ASP A CA 1
ATOM 778 C C . ASP A 1 97 ? 11.049 -7.486 4.662 1.00 89.94 97 ASP A C 1
ATOM 780 O O . ASP A 1 97 ? 12.026 -7.486 3.910 1.00 89.94 97 ASP A O 1
ATOM 784 N N . LEU A 1 98 ? 10.170 -8.502 4.700 1.00 93.88 98 LEU A N 1
ATOM 785 C CA . LEU A 1 98 ? 10.286 -9.688 3.844 1.00 93.88 98 LEU A CA 1
ATOM 786 C C . LEU A 1 98 ? 10.169 -9.329 2.353 1.00 93.88 98 LEU A C 1
ATOM 788 O O . LEU A 1 98 ? 9.352 -8.472 1.984 1.00 93.88 98 LEU A O 1
ATOM 792 N N . PRO A 1 99 ? 10.919 -10.000 1.461 1.00 92.56 99 PRO A N 1
ATOM 793 C CA . PRO A 1 99 ? 10.760 -9.832 0.020 1.00 92.56 99 PRO A CA 1
ATOM 794 C C . PRO A 1 99 ? 9.311 -10.080 -0.417 1.00 92.56 99 PRO A C 1
ATOM 796 O O . PRO A 1 99 ? 8.610 -10.920 0.141 1.00 92.56 99 PRO A O 1
ATOM 799 N N . SER A 1 100 ? 8.834 -9.351 -1.428 1.00 94.88 100 SER A N 1
ATOM 800 C CA . SER A 1 100 ? 7.488 -9.480 -2.030 1.00 94.88 100 SER A CA 1
ATOM 801 C C . SER A 1 100 ? 6.285 -9.176 -1.129 1.00 94.88 100 SER A C 1
ATOM 803 O O . SER A 1 100 ? 5.167 -9.098 -1.632 1.00 94.88 100 SER A O 1
ATOM 805 N N . PHE A 1 101 ? 6.485 -8.977 0.176 1.00 96.56 101 PHE A N 1
ATOM 806 C CA . PHE A 1 101 ? 5.399 -8.716 1.110 1.00 96.56 101 PHE A CA 1
ATOM 807 C C . PHE A 1 101 ? 4.882 -7.281 0.965 1.00 96.56 101 PHE A C 1
ATOM 809 O O . PHE A 1 101 ? 5.614 -6.304 1.160 1.00 96.56 101 PHE A O 1
ATOM 816 N N . VAL A 1 102 ? 3.599 -7.147 0.631 1.00 95.50 102 VAL A N 1
ATOM 817 C CA . VAL A 1 102 ? 2.931 -5.858 0.429 1.00 95.50 102 VAL A CA 1
ATOM 818 C C . VAL A 1 102 ? 1.654 -5.811 1.257 1.00 95.50 102 VAL A C 1
ATOM 820 O O . VAL A 1 102 ? 0.752 -6.629 1.062 1.00 95.50 102 VAL A O 1
ATOM 823 N N . ILE A 1 103 ? 1.535 -4.813 2.138 1.00 95.44 103 ILE A N 1
ATOM 824 C CA . ILE A 1 103 ? 0.286 -4.550 2.856 1.00 95.44 103 ILE A CA 1
ATOM 825 C C . ILE A 1 103 ? -0.664 -3.845 1.908 1.00 95.44 103 ILE A C 1
ATOM 827 O O . ILE A 1 103 ? -0.348 -2.841 1.277 1.00 95.44 103 ILE A O 1
ATOM 831 N N . ASN A 1 104 ? -1.854 -4.402 1.792 1.00 93.38 104 ASN A N 1
ATOM 832 C CA . ASN A 1 104 ? -2.821 -3.972 0.811 1.00 93.38 104 ASN A CA 1
ATOM 833 C C . ASN A 1 104 ? -3.929 -3.108 1.394 1.00 93.38 104 ASN A C 1
ATOM 835 O O . ASN A 1 104 ? -4.487 -2.256 0.705 1.00 93.38 104 ASN A O 1
ATOM 839 N N . ARG A 1 105 ? -4.253 -3.378 2.651 1.00 92.88 105 ARG A N 1
ATOM 840 C CA . ARG A 1 105 ? -5.256 -2.693 3.446 1.00 92.88 105 ARG A CA 1
ATOM 841 C C . ARG A 1 105 ? -4.931 -2.966 4.906 1.00 92.88 105 ARG A C 1
ATOM 843 O O . ARG A 1 105 ? -4.476 -4.062 5.241 1.00 92.88 105 ARG A O 1
ATOM 850 N N . ALA A 1 106 ? -5.216 -1.997 5.760 1.00 95.19 106 ALA A N 1
ATOM 851 C CA . ALA A 1 106 ? -5.364 -2.233 7.181 1.00 95.19 106 ALA A CA 1
ATOM 852 C C . ALA A 1 106 ? -6.626 -1.532 7.692 1.00 95.19 106 ALA A C 1
ATOM 854 O O . ALA A 1 106 ? -7.054 -0.522 7.125 1.00 95.19 106 ALA A O 1
ATOM 855 N N . ASP A 1 107 ? -7.227 -2.083 8.739 1.00 95.75 107 ASP A N 1
ATOM 856 C CA . ASP A 1 107 ? -8.309 -1.428 9.467 1.00 95.75 107 ASP A CA 1
ATOM 857 C C . ASP A 1 107 ? -8.289 -1.778 10.953 1.00 95.75 107 ASP A C 1
ATOM 859 O O . ASP A 1 107 ? -7.856 -2.862 11.340 1.00 95.75 107 ASP A O 1
ATOM 863 N N . MET A 1 108 ? -8.771 -0.851 11.776 1.00 94.81 108 MET A N 1
ATOM 864 C CA . MET A 1 108 ? -9.117 -1.109 13.169 1.00 94.81 108 MET A CA 1
ATOM 865 C C . MET A 1 108 ? -10.595 -1.497 13.245 1.00 94.81 108 MET A C 1
ATOM 867 O O . MET A 1 108 ? -11.460 -0.756 12.774 1.00 94.81 108 MET A O 1
ATOM 871 N N . TYR A 1 109 ? -10.897 -2.646 13.846 1.00 94.25 109 TYR A N 1
ATOM 872 C CA . TYR A 1 109 ? -12.267 -3.121 14.044 1.00 94.25 109 TYR A CA 1
ATOM 873 C C . TYR A 1 109 ? -12.384 -3.916 15.339 1.00 94.25 109 TYR A C 1
ATOM 875 O O . TYR A 1 109 ? -11.630 -4.870 15.543 1.00 94.25 109 TYR A O 1
ATOM 883 N N . ARG A 1 110 ? -13.337 -3.540 16.204 1.00 92.88 110 ARG A N 1
ATOM 884 C CA . ARG A 1 110 ? -13.596 -4.201 17.496 1.00 92.88 110 ARG A CA 1
ATOM 885 C C . ARG A 1 110 ? -12.317 -4.441 18.311 1.00 92.88 110 ARG A C 1
ATOM 887 O O . ARG A 1 110 ? -12.115 -5.507 18.887 1.00 92.88 110 ARG A O 1
ATOM 894 N N . GLY A 1 111 ? -11.443 -3.435 18.339 1.00 91.94 111 GLY A N 1
ATOM 895 C CA . GLY A 1 111 ? -10.202 -3.458 19.111 1.00 91.94 111 GLY A CA 1
ATOM 896 C C . GLY A 1 111 ? -9.122 -4.378 18.548 1.00 91.94 111 GLY A C 1
ATOM 897 O O . GLY A 1 111 ? -8.197 -4.729 19.272 1.00 91.94 111 GLY A O 1
ATOM 898 N N . PHE A 1 112 ? -9.223 -4.767 17.277 1.00 94.12 112 PHE A N 1
ATOM 899 C CA . PHE A 1 112 ? -8.162 -5.440 16.534 1.00 94.12 112 PHE A CA 1
ATOM 900 C C . PHE A 1 112 ? -7.688 -4.561 15.384 1.00 94.12 112 PHE A C 1
ATOM 902 O O . PHE A 1 112 ? -8.501 -3.989 14.662 1.00 94.12 112 PHE A O 1
ATOM 909 N N . LEU A 1 113 ? -6.377 -4.532 15.177 1.00 95.00 113 LEU A N 1
ATOM 910 C CA . LEU A 1 113 ? -5.756 -4.131 13.929 1.00 95.00 113 LEU A CA 1
ATOM 911 C C . LEU A 1 113 ? -5.748 -5.330 12.980 1.00 95.00 113 LEU A C 1
ATOM 913 O O . LEU A 1 113 ? -5.063 -6.323 13.225 1.00 95.00 113 LEU A O 1
ATOM 917 N N . ASN A 1 114 ? -6.482 -5.225 11.882 1.00 96.31 114 ASN A N 1
ATOM 918 C CA . ASN A 1 114 ? -6.515 -6.224 10.824 1.00 96.31 114 ASN A CA 1
ATOM 919 C C . ASN A 1 114 ? -5.573 -5.784 9.702 1.00 96.31 114 ASN A C 1
ATOM 921 O O . ASN A 1 114 ? -5.753 -4.713 9.123 1.00 96.31 114 ASN A O 1
ATOM 925 N N . ILE A 1 115 ? -4.584 -6.612 9.377 1.00 96.00 115 ILE A N 1
ATOM 926 C CA . ILE A 1 115 ? -3.638 -6.404 8.280 1.00 96.00 115 ILE A CA 1
ATOM 927 C C . ILE A 1 115 ? -3.958 -7.392 7.164 1.00 96.00 115 ILE A C 1
ATOM 929 O O . ILE A 1 115 ? -3.930 -8.604 7.367 1.00 96.00 115 ILE A O 1
ATOM 933 N N . TYR A 1 116 ? -4.216 -6.865 5.971 1.00 96.81 116 TYR A N 1
ATOM 934 C CA . TYR A 1 116 ? -4.457 -7.644 4.763 1.00 96.81 116 TYR A CA 1
ATOM 935 C C . TYR A 1 116 ? -3.263 -7.446 3.840 1.00 96.81 116 TYR A C 1
ATOM 937 O O . TYR A 1 116 ? -3.021 -6.330 3.376 1.00 96.81 116 TYR A O 1
ATOM 945 N N . ALA A 1 117 ? -2.516 -8.508 3.569 1.00 97.50 117 ALA A N 1
ATOM 946 C CA . ALA A 1 117 ? -1.300 -8.447 2.772 1.00 97.50 117 ALA A CA 1
ATOM 947 C C . ALA A 1 117 ? -1.278 -9.520 1.685 1.00 97.50 117 ALA A C 1
ATOM 949 O O . ALA A 1 117 ? -1.947 -10.550 1.793 1.00 97.50 117 ALA A O 1
ATOM 950 N N . ARG A 1 118 ? -0.477 -9.265 0.652 1.00 97.69 118 ARG A N 1
ATOM 951 C CA . ARG A 1 118 ? -0.126 -10.224 -0.394 1.00 97.69 118 ARG A CA 1
ATOM 952 C C . ARG A 1 118 ? 1.380 -10.422 -0.437 1.00 97.69 118 ARG A C 1
ATOM 954 O O . ARG A 1 118 ? 2.129 -9.511 -0.088 1.00 97.69 118 ARG A O 1
ATOM 961 N N . PHE A 1 119 ? 1.797 -11.592 -0.894 1.00 98.25 119 PHE A N 1
ATOM 962 C CA . PHE A 1 119 ? 3.194 -11.936 -1.135 1.00 98.25 119 PHE A CA 1
ATOM 963 C C . PHE A 1 119 ? 3.279 -13.064 -2.172 1.00 98.25 119 PHE A C 1
ATOM 965 O O . PHE A 1 119 ? 2.251 -13.621 -2.562 1.00 98.25 119 PHE A O 1
ATOM 972 N N . HIS A 1 120 ? 4.485 -13.364 -2.648 1.00 98.44 120 HIS A N 1
ATOM 973 C CA . HIS A 1 120 ? 4.718 -14.478 -3.563 1.00 98.44 120 HIS A CA 1
ATOM 974 C C . HIS A 1 120 ? 4.977 -15.772 -2.785 1.00 98.44 120 HIS A C 1
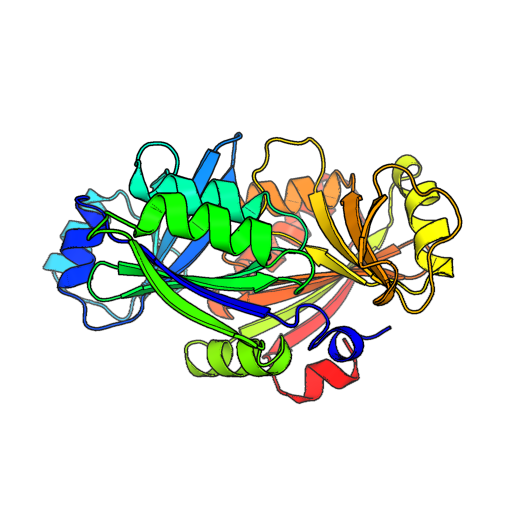ATOM 976 O O . HIS A 1 120 ? 5.688 -15.764 -1.782 1.00 98.44 120 HIS A O 1
ATOM 982 N N . SER A 1 121 ? 4.460 -16.897 -3.264 1.00 98.12 121 SER A N 1
ATOM 983 C CA . SER A 1 121 ? 4.538 -18.210 -2.623 1.00 98.12 121 SER A CA 1
ATOM 984 C C . SER A 1 121 ? 5.962 -18.698 -2.363 1.00 98.12 121 SER A C 1
ATOM 986 O O . SER A 1 121 ? 6.166 -19.440 -1.409 1.00 98.12 121 SER A O 1
ATOM 988 N N . SER A 1 122 ? 6.972 -18.201 -3.088 1.00 97.81 122 SER A N 1
ATOM 989 C CA . SER A 1 122 ? 8.387 -18.449 -2.743 1.00 97.81 122 SER A CA 1
ATOM 990 C C . SER A 1 122 ? 8.807 -17.923 -1.363 1.00 97.81 122 SER A C 1
ATOM 992 O O . SER A 1 122 ? 9.888 -18.259 -0.896 1.00 97.81 122 SER A O 1
ATOM 994 N N . GLN A 1 123 ? 7.983 -17.096 -0.711 1.00 97.62 123 GLN A N 1
ATOM 995 C CA . GLN A 1 123 ? 8.224 -16.549 0.627 1.00 97.62 123 GLN A CA 1
ATOM 996 C C . GLN A 1 123 ? 7.325 -17.181 1.704 1.00 97.62 123 GLN A C 1
ATOM 998 O O . GLN A 1 123 ? 7.297 -16.689 2.831 1.00 97.62 123 GLN A O 1
ATOM 1003 N N . ILE A 1 124 ? 6.574 -18.245 1.386 1.00 97.75 124 ILE A N 1
ATOM 1004 C CA . ILE A 1 124 ? 5.602 -18.843 2.316 1.00 97.75 124 ILE A CA 1
ATOM 1005 C C . ILE A 1 124 ? 6.239 -19.347 3.608 1.00 97.75 124 ILE A C 1
ATOM 1007 O O . ILE A 1 124 ? 5.676 -19.100 4.673 1.00 97.75 124 ILE A O 1
ATOM 1011 N N . ASP A 1 125 ? 7.412 -19.972 3.532 1.00 97.69 125 ASP A N 1
ATOM 1012 C CA . ASP A 1 125 ? 8.105 -20.498 4.709 1.00 97.69 125 ASP A CA 1
ATOM 1013 C C . ASP A 1 125 ? 8.519 -19.347 5.636 1.00 97.69 125 ASP A C 1
ATOM 1015 O O . ASP A 1 125 ? 8.138 -19.320 6.802 1.00 97.69 125 ASP A O 1
ATOM 1019 N N . ALA A 1 126 ? 9.156 -18.304 5.088 1.00 97.12 126 ALA A N 1
ATOM 1020 C CA . ALA A 1 126 ? 9.573 -17.127 5.853 1.00 97.12 126 ALA A CA 1
ATOM 1021 C C . ALA A 1 126 ? 8.392 -16.374 6.496 1.00 97.12 126 ALA A C 1
ATOM 1023 O O . ALA A 1 126 ? 8.491 -15.901 7.630 1.00 97.12 126 ALA A O 1
ATOM 1024 N N . VAL A 1 127 ? 7.263 -16.255 5.785 1.00 97.19 127 VAL A N 1
ATOM 1025 C CA . VAL A 1 127 ? 6.035 -15.660 6.335 1.00 97.19 127 VAL A CA 1
ATOM 1026 C C . VAL A 1 127 ? 5.463 -16.540 7.446 1.00 97.19 127 VAL A C 1
ATOM 1028 O O . VAL A 1 127 ? 5.105 -16.019 8.501 1.00 97.19 127 VAL A O 1
ATOM 1031 N N . SER A 1 128 ? 5.379 -17.852 7.226 1.00 96.38 128 SER A N 1
ATOM 1032 C CA . SER A 1 128 ? 4.805 -18.802 8.185 1.00 96.38 128 SER A CA 1
ATOM 1033 C C . SER A 1 128 ? 5.628 -18.865 9.468 1.00 96.38 128 SER A C 1
ATOM 1035 O O . SER A 1 128 ? 5.053 -18.795 10.551 1.00 96.38 128 SER A O 1
ATOM 1037 N N . ASP A 1 129 ? 6.957 -18.889 9.355 1.00 95.19 129 ASP A N 1
ATOM 1038 C CA . ASP A 1 129 ? 7.880 -18.883 10.490 1.00 95.19 129 ASP A CA 1
ATOM 1039 C C . ASP A 1 129 ? 7.736 -17.610 11.329 1.00 95.19 129 ASP A C 1
ATOM 1041 O O . ASP A 1 129 ? 7.615 -17.678 12.555 1.00 95.19 129 ASP A O 1
ATOM 1045 N N . LEU A 1 130 ? 7.705 -16.434 10.684 1.00 93.31 130 LEU A N 1
ATOM 1046 C CA . LEU A 1 130 ? 7.506 -15.164 11.387 1.00 93.31 130 LEU A CA 1
ATOM 1047 C C . LEU A 1 130 ? 6.154 -15.109 12.084 1.00 93.31 130 LEU A C 1
ATOM 1049 O O . LEU A 1 130 ? 6.058 -14.606 13.195 1.00 93.31 130 LEU A O 1
ATOM 1053 N N . VAL A 1 131 ? 5.103 -15.596 11.439 1.00 93.19 131 VAL A N 1
ATOM 1054 C CA . VAL A 1 131 ? 3.770 -15.597 12.029 1.00 93.19 131 VAL A CA 1
ATOM 1055 C C . VAL A 1 131 ? 3.709 -16.560 13.215 1.00 93.19 131 VAL A C 1
ATOM 1057 O O . VAL A 1 131 ? 3.294 -16.147 14.295 1.00 93.19 131 VAL A O 1
ATOM 1060 N N . ALA A 1 132 ? 4.210 -17.787 13.064 1.00 91.38 132 ALA A N 1
ATOM 1061 C CA . ALA A 1 132 ? 4.228 -18.792 14.124 1.00 91.38 132 ALA A CA 1
ATOM 1062 C C . ALA A 1 132 ? 4.953 -18.298 15.386 1.00 91.38 132 ALA A C 1
ATOM 1064 O O . ALA A 1 132 ? 4.430 -18.467 16.485 1.00 91.38 132 ALA A O 1
ATOM 1065 N N . GLN A 1 133 ? 6.091 -17.607 15.238 1.00 88.88 133 GLN A N 1
ATOM 1066 C CA . GLN A 1 133 ? 6.848 -17.030 16.362 1.00 88.88 133 GLN A CA 1
ATOM 1067 C C . GLN A 1 133 ? 6.038 -16.057 17.229 1.00 88.88 133 GLN A C 1
ATOM 1069 O O . GLN A 1 133 ? 6.331 -15.912 18.411 1.00 88.88 133 GLN A O 1
ATOM 1074 N N . TYR A 1 134 ? 5.054 -15.369 16.648 1.00 85.56 134 TYR A N 1
ATOM 1075 C CA . TYR A 1 134 ? 4.274 -14.338 17.337 1.00 85.56 134 TYR A CA 1
ATOM 1076 C C . TYR A 1 134 ? 2.845 -14.775 17.662 1.00 85.56 134 TYR A C 1
ATOM 1078 O O . TYR A 1 134 ? 2.196 -14.120 18.471 1.00 85.56 134 TYR A O 1
ATOM 1086 N N . THR A 1 135 ? 2.335 -15.843 17.042 1.00 83.19 135 THR A N 1
ATOM 1087 C CA . THR A 1 135 ? 0.961 -16.319 17.263 1.00 83.19 135 THR A CA 1
ATOM 1088 C C . THR A 1 135 ? 0.871 -17.617 18.059 1.00 83.19 135 THR A C 1
ATOM 1090 O O . THR A 1 135 ? -0.220 -17.933 18.514 1.00 83.19 135 THR A O 1
ATOM 1093 N N . ALA A 1 136 ? 1.956 -18.391 18.206 1.00 71.38 136 ALA A N 1
ATOM 1094 C CA . ALA A 1 136 ? 1.896 -19.715 18.840 1.00 71.38 136 ALA A CA 1
ATOM 1095 C C . ALA A 1 136 ? 1.355 -19.674 20.281 1.00 71.38 136 ALA A C 1
ATOM 1097 O O . ALA A 1 136 ? 0.535 -20.515 20.634 1.00 71.38 136 ALA A O 1
ATOM 1098 N N . ASP A 1 137 ? 1.741 -18.654 21.054 1.00 66.88 137 ASP A N 1
ATOM 1099 C CA . ASP A 1 137 ? 1.392 -18.523 22.476 1.00 66.88 137 ASP A CA 1
ATOM 1100 C C . ASP A 1 137 ? 0.718 -17.176 22.814 1.00 66.88 137 ASP A C 1
ATOM 1102 O O . ASP A 1 137 ? 0.603 -16.802 23.981 1.00 66.88 137 ASP A O 1
ATOM 1106 N N . SER A 1 138 ? 0.285 -16.413 21.802 1.00 73.50 138 SER A N 1
ATOM 1107 C CA . SER A 1 138 ? -0.264 -15.063 21.990 1.00 73.50 138 SER A CA 1
ATOM 1108 C C . SER A 1 138 ? -1.775 -15.020 21.773 1.00 73.50 138 SER A C 1
ATOM 1110 O O . SER A 1 138 ? -2.269 -15.297 20.683 1.00 73.50 138 SER A O 1
ATOM 1112 N N . GLU A 1 139 ? -2.523 -14.561 22.780 1.00 77.25 139 GLU A N 1
ATOM 1113 C CA . GLU A 1 139 ? -3.941 -14.192 22.614 1.00 77.25 139 GLU A CA 1
ATOM 1114 C C . GLU A 1 139 ? -4.118 -12.904 21.785 1.00 77.25 139 GLU A C 1
ATOM 1116 O O . GLU A 1 139 ? -5.212 -12.592 21.302 1.00 77.25 139 GLU A O 1
ATOM 1121 N N . ASN A 1 140 ? -3.032 -12.150 21.602 1.00 85.06 140 ASN A N 1
ATOM 1122 C CA . ASN A 1 140 ? -3.030 -10.832 20.986 1.00 85.06 140 ASN A CA 1
ATOM 1123 C C . ASN A 1 140 ? -2.754 -10.869 19.483 1.00 85.06 140 ASN A C 1
ATOM 1125 O O . ASN A 1 140 ? -2.974 -9.860 18.820 1.00 85.06 140 ASN A O 1
ATOM 1129 N N . ALA A 1 141 ? -2.322 -11.991 18.908 1.00 88.50 141 ALA A N 1
ATOM 1130 C CA . ALA A 1 141 ? -2.082 -12.107 17.474 1.00 88.50 141 ALA A CA 1
ATOM 1131 C C . ALA A 1 141 ? -2.649 -13.418 16.923 1.00 88.50 141 ALA A C 1
ATOM 1133 O O . ALA A 1 141 ? -2.381 -14.495 17.441 1.00 88.50 141 ALA A O 1
ATOM 1134 N N . ARG A 1 142 ? -3.421 -13.341 15.835 1.00 91.31 142 ARG A N 1
ATOM 1135 C CA . ARG A 1 142 ? -4.012 -14.517 15.181 1.00 91.31 142 ARG A CA 1
ATOM 1136 C C . ARG A 1 142 ? -4.009 -14.402 13.667 1.00 91.31 142 ARG A C 1
ATOM 1138 O O . ARG A 1 142 ? -4.284 -13.340 13.104 1.00 91.31 142 ARG A O 1
ATOM 1145 N N . VAL A 1 143 ? -3.782 -15.532 13.010 1.00 94.75 143 VAL A N 1
ATOM 1146 C CA . VAL A 1 143 ? -3.981 -15.684 11.568 1.00 94.75 143 VAL A CA 1
ATOM 1147 C C . VAL A 1 143 ? -5.443 -15.996 11.312 1.00 94.75 143 VAL A C 1
ATOM 1149 O O . VAL A 1 143 ? -5.954 -17.014 11.764 1.00 94.75 143 VAL A O 1
ATOM 1152 N N . GLU A 1 144 ? -6.122 -15.127 10.578 1.00 95.69 144 GLU A N 1
ATOM 1153 C CA . GLU A 1 144 ? -7.479 -15.400 10.099 1.00 95.69 144 GLU A CA 1
ATOM 1154 C C . GLU A 1 144 ? -7.462 -16.108 8.743 1.00 95.69 144 GLU A C 1
ATOM 1156 O O . GLU A 1 144 ? -8.348 -16.902 8.442 1.00 95.69 144 GLU A O 1
ATOM 1161 N N . TRP A 1 145 ? -6.448 -15.829 7.921 1.00 97.19 145 TRP A N 1
ATOM 1162 C CA . TRP A 1 145 ? -6.283 -16.460 6.617 1.00 97.19 145 TRP A CA 1
ATOM 1163 C C . TRP A 1 145 ? -4.819 -16.479 6.192 1.00 97.19 145 TRP A C 1
ATOM 1165 O O . TRP A 1 145 ? -4.146 -15.451 6.261 1.00 97.19 145 TRP A O 1
ATOM 1175 N N . LEU A 1 146 ? -4.362 -17.619 5.680 1.00 97.69 146 LEU A N 1
ATOM 1176 C CA . LEU A 1 146 ? -3.089 -17.773 4.982 1.00 97.69 146 LEU A CA 1
ATOM 1177 C C . LEU A 1 146 ? -3.303 -18.749 3.823 1.00 97.69 146 LEU A C 1
ATOM 1179 O O . LEU A 1 146 ? -3.571 -19.925 4.044 1.00 97.69 146 LEU A O 1
ATOM 1183 N 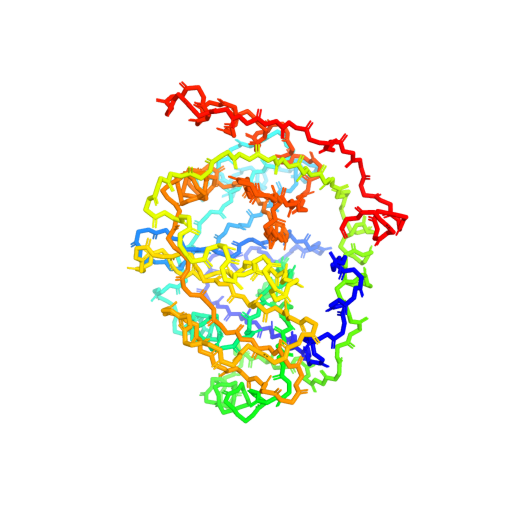N . GLY A 1 147 ? -3.248 -18.259 2.588 1.00 97.75 147 GLY A N 1
ATOM 1184 C CA . GLY A 1 147 ? -3.581 -19.079 1.422 1.00 97.75 147 GLY A CA 1
ATOM 1185 C C . GLY A 1 147 ? -3.594 -18.286 0.120 1.00 97.75 147 GLY A C 1
ATOM 1186 O O . GLY A 1 147 ? -3.090 -17.164 0.098 1.00 97.75 147 GLY A O 1
ATOM 1187 N N . PRO A 1 148 ? -4.193 -18.823 -0.956 1.00 98.06 148 PRO A N 1
ATOM 1188 C CA . PRO A 1 148 ? -4.208 -18.168 -2.258 1.00 98.06 148 PRO A CA 1
ATOM 1189 C C . PRO A 1 148 ? -4.809 -16.755 -2.237 1.00 98.06 148 PRO A C 1
ATOM 1191 O O . PRO A 1 148 ? -5.804 -16.470 -1.560 1.00 98.06 148 PRO A O 1
ATOM 1194 N N . SER A 1 149 ? -4.197 -15.867 -3.012 1.00 97.06 149 SER A N 1
ATOM 1195 C CA . SER A 1 149 ? -4.621 -14.492 -3.249 1.00 97.06 149 SER A CA 1
ATOM 1196 C C . SER A 1 149 ? -5.716 -14.421 -4.312 1.00 97.06 149 SER A C 1
ATOM 1198 O O . SER A 1 149 ? -5.709 -15.150 -5.300 1.00 97.06 149 SER A O 1
ATOM 1200 N N . GLN A 1 150 ? -6.649 -13.485 -4.134 1.00 94.88 150 GLN A N 1
ATOM 1201 C CA . GLN A 1 150 ? -7.696 -13.193 -5.121 1.00 94.88 150 GLN A CA 1
ATOM 1202 C C . GLN A 1 150 ? -7.235 -12.213 -6.215 1.00 94.88 150 GLN A C 1
ATOM 1204 O O . GLN A 1 150 ? -8.011 -11.926 -7.123 1.00 94.88 150 GLN A O 1
ATOM 1209 N N . GLY A 1 151 ? -5.998 -11.713 -6.124 1.00 95.50 151 GLY A N 1
ATOM 1210 C CA . GLY A 1 151 ? -5.445 -10.700 -7.023 1.00 95.50 151 GLY A CA 1
ATOM 1211 C C . GLY A 1 151 ? -5.655 -9.259 -6.543 1.00 95.50 151 GLY A C 1
ATOM 1212 O O . GLY A 1 151 ? -6.485 -8.991 -5.668 1.00 95.50 151 GLY A O 1
ATOM 1213 N N . ILE A 1 152 ? -4.868 -8.319 -7.080 1.00 95.00 152 ILE A N 1
ATOM 1214 C CA . ILE A 1 152 ? -4.982 -6.885 -6.768 1.00 95.00 152 ILE A CA 1
ATOM 1215 C C . ILE A 1 152 ? -6.341 -6.314 -7.169 1.00 95.00 152 ILE A C 1
ATOM 1217 O O . ILE A 1 152 ? -6.907 -5.541 -6.397 1.00 95.00 152 ILE A O 1
ATOM 1221 N N . ILE A 1 153 ? -6.868 -6.703 -8.331 1.00 95.56 153 ILE A N 1
ATOM 1222 C CA . ILE A 1 153 ? -8.093 -6.143 -8.911 1.00 95.56 153 ILE A CA 1
ATOM 1223 C C . ILE A 1 153 ? -9.257 -6.367 -7.946 1.00 95.56 153 ILE A C 1
ATOM 1225 O O . ILE A 1 153 ? -9.878 -5.415 -7.474 1.00 95.56 153 ILE A O 1
ATOM 1229 N N . ARG A 1 154 ? -9.464 -7.624 -7.530 1.00 95.38 154 ARG A N 1
ATOM 1230 C CA . ARG A 1 154 ? -10.532 -7.980 -6.589 1.00 95.38 154 ARG A CA 1
ATOM 1231 C C . ARG A 1 154 ? -10.365 -7.297 -5.232 1.00 95.38 154 ARG A C 1
ATOM 1233 O O . ARG A 1 154 ? -11.354 -6.926 -4.605 1.00 95.38 154 ARG A O 1
ATOM 1240 N N . ILE A 1 155 ? -9.128 -7.141 -4.760 1.00 95.06 155 ILE A N 1
ATOM 1241 C CA . ILE A 1 155 ? -8.848 -6.441 -3.501 1.00 95.06 155 ILE A CA 1
ATOM 1242 C C . ILE A 1 155 ? -9.227 -4.962 -3.610 1.00 95.06 155 ILE A C 1
ATOM 1244 O O . ILE A 1 155 ? -9.831 -4.430 -2.682 1.00 95.06 155 ILE A O 1
ATOM 1248 N N . MET A 1 156 ? -8.905 -4.302 -4.722 1.00 95.94 156 MET A N 1
ATOM 1249 C CA . MET A 1 156 ? -9.261 -2.901 -4.938 1.00 95.94 156 MET A CA 1
ATOM 1250 C C . MET A 1 156 ? -10.769 -2.704 -5.094 1.00 95.94 156 MET A C 1
ATOM 1252 O O . MET A 1 156 ? -11.288 -1.739 -4.540 1.00 95.94 156 MET A O 1
ATOM 1256 N N . ASP A 1 157 ? -11.482 -3.638 -5.731 1.00 95.19 157 ASP A N 1
ATOM 1257 C CA . ASP A 1 157 ? -12.951 -3.623 -5.776 1.00 95.19 157 ASP A CA 1
ATOM 1258 C C . ASP A 1 157 ? -13.563 -3.670 -4.369 1.00 95.19 157 ASP A C 1
ATOM 1260 O O . ASP A 1 157 ? -14.451 -2.882 -4.050 1.00 95.19 157 ASP A O 1
ATOM 1264 N N . LEU A 1 158 ? -13.054 -4.562 -3.507 1.00 93.69 158 LEU A N 1
ATOM 1265 C CA . LEU A 1 158 ? -13.499 -4.693 -2.114 1.00 93.69 158 LEU A CA 1
ATOM 1266 C C . LEU A 1 158 ? -13.145 -3.469 -1.261 1.00 93.69 158 LEU A C 1
ATOM 1268 O O . LEU A 1 158 ? -13.859 -3.131 -0.323 1.00 93.69 158 LEU A O 1
ATOM 1272 N N . ILE A 1 159 ? -12.021 -2.810 -1.543 1.00 93.94 159 ILE A N 1
ATOM 1273 C CA . ILE A 1 159 ? -11.687 -1.550 -0.875 1.00 93.94 159 ILE A CA 1
ATOM 1274 C C . ILE A 1 159 ? -12.646 -0.449 -1.339 1.00 93.94 159 ILE A C 1
ATOM 1276 O O . ILE A 1 159 ? -13.189 0.269 -0.505 1.00 93.94 159 ILE A O 1
ATOM 1280 N N . ASN A 1 160 ? -12.902 -0.354 -2.646 1.00 94.62 160 ASN A N 1
ATOM 1281 C CA . ASN A 1 160 ? -13.780 0.658 -3.225 1.00 94.62 160 ASN A CA 1
ATOM 1282 C C . ASN A 1 160 ? -15.249 0.508 -2.796 1.00 94.62 160 ASN A C 1
ATOM 1284 O O . ASN A 1 160 ? -15.956 1.510 -2.708 1.00 94.62 160 ASN A O 1
ATOM 1288 N N . SER A 1 161 ? -15.706 -0.715 -2.499 1.00 92.44 161 SER A N 1
ATOM 1289 C CA . SER A 1 161 ? -17.035 -0.938 -1.916 1.00 92.44 161 SER A CA 1
ATOM 1290 C C . SER A 1 161 ? -17.156 -0.440 -0.476 1.00 92.44 161 SER A C 1
ATOM 1292 O O . SER A 1 161 ? -18.258 -0.109 -0.048 1.00 92.44 161 SER A O 1
ATOM 1294 N N . ASP A 1 162 ? -16.045 -0.383 0.263 1.00 88.81 162 ASP A N 1
ATOM 1295 C CA . ASP A 1 162 ? -16.023 0.080 1.653 1.00 88.81 162 ASP A CA 1
ATOM 1296 C C . ASP A 1 162 ? -15.847 1.602 1.739 1.00 88.81 162 ASP A C 1
ATOM 1298 O O . ASP A 1 162 ? -16.477 2.257 2.569 1.00 88.81 162 ASP A O 1
ATOM 1302 N N . TYR A 1 163 ? -14.998 2.180 0.885 1.00 88.31 163 TYR A N 1
ATOM 1303 C CA . TYR A 1 163 ? -14.865 3.627 0.730 1.00 88.31 163 TYR A CA 1
ATOM 1304 C C . TYR A 1 163 ? -14.422 4.002 -0.691 1.00 88.31 163 TYR A C 1
ATOM 1306 O O . TYR A 1 163 ? -13.576 3.316 -1.264 1.00 88.31 163 TYR A O 1
ATOM 1314 N N . PRO A 1 164 ? -14.922 5.118 -1.262 1.00 92.94 164 PRO A N 1
ATOM 1315 C CA . PRO A 1 164 ? -14.602 5.493 -2.635 1.00 92.94 164 PRO A CA 1
ATOM 1316 C C . PRO A 1 164 ? -13.099 5.670 -2.869 1.00 92.94 164 PRO A C 1
ATOM 1318 O O . PRO A 1 164 ? -12.429 6.429 -2.163 1.00 92.94 164 PRO A O 1
ATOM 1321 N N . VAL A 1 165 ? -12.592 5.024 -3.915 1.00 95.88 165 VAL A N 1
ATOM 1322 C CA . VAL A 1 165 ? -11.208 5.129 -4.381 1.00 95.88 165 VAL A CA 1
ATOM 1323 C C . VAL A 1 165 ? -11.146 6.047 -5.600 1.00 95.88 165 VAL A C 1
ATOM 1325 O O . VAL A 1 165 ? -12.069 6.126 -6.418 1.00 95.88 165 VAL A O 1
ATOM 1328 N N . SER A 1 166 ? -10.032 6.753 -5.721 1.00 96.94 166 SER A N 1
ATOM 1329 C CA . SER A 1 166 ? -9.663 7.529 -6.894 1.00 96.94 166 SER A CA 1
ATOM 1330 C C . SER A 1 166 ? -8.230 7.194 -7.310 1.00 96.94 166 SER A C 1
ATOM 1332 O O . SER A 1 166 ? -7.438 6.666 -6.523 1.00 96.94 166 SER A O 1
ATOM 1334 N N . ILE A 1 167 ? -7.911 7.495 -8.565 1.00 97.50 167 ILE A N 1
ATOM 1335 C CA . ILE A 1 167 ? -6.639 7.173 -9.205 1.00 97.50 167 ILE A CA 1
ATOM 1336 C C . ILE A 1 167 ? -5.994 8.464 -9.688 1.00 97.50 167 ILE A C 1
ATOM 1338 O O . ILE A 1 167 ? -6.650 9.296 -10.319 1.00 97.50 167 ILE A O 1
ATOM 1342 N N . LEU A 1 168 ? -4.707 8.609 -9.389 1.00 97.62 168 LEU A N 1
ATOM 1343 C CA . LEU A 1 168 ? -3.855 9.654 -9.934 1.00 97.62 168 LEU A CA 1
ATOM 1344 C C . LEU A 1 168 ? -2.682 9.003 -10.664 1.00 97.62 168 LEU A C 1
ATOM 1346 O O . LEU A 1 168 ? -1.868 8.327 -10.035 1.00 97.62 168 LEU A O 1
ATOM 1350 N N . THR A 1 169 ? -2.574 9.243 -11.967 1.00 97.38 169 THR A N 1
ATOM 1351 C CA . THR A 1 169 ? -1.402 8.867 -12.761 1.00 97.38 169 THR A CA 1
ATOM 1352 C C . THR A 1 169 ? -0.671 10.119 -13.203 1.00 97.38 169 THR A C 1
ATOM 1354 O O . THR A 1 169 ? -1.271 11.012 -13.803 1.00 97.38 169 THR A O 1
ATOM 1357 N N . TYR A 1 170 ? 0.625 10.179 -12.925 1.00 96.25 170 TYR A N 1
ATOM 1358 C CA . TYR A 1 170 ? 1.482 11.288 -13.316 1.00 96.25 170 TYR A CA 1
ATOM 1359 C C . TYR A 1 170 ? 2.831 10.799 -13.835 1.00 96.25 170 TYR A C 1
ATOM 1361 O O . TYR A 1 170 ? 3.278 9.697 -13.521 1.00 96.25 170 TYR A O 1
ATOM 1369 N N . GLU A 1 171 ? 3.479 11.641 -14.625 1.00 94.25 171 GLU A N 1
ATOM 1370 C CA . GLU A 1 171 ? 4.823 11.427 -15.145 1.00 94.25 171 GLU A CA 1
ATOM 1371 C C . GLU A 1 171 ? 5.749 12.547 -14.702 1.00 94.25 171 GLU A C 1
ATOM 1373 O O . GLU A 1 171 ? 5.336 13.705 -14.624 1.00 94.25 171 GLU A O 1
ATOM 1378 N N . PHE A 1 172 ? 7.009 12.214 -14.453 1.00 91.31 172 PHE A N 1
ATOM 1379 C CA . PHE A 1 172 ? 8.058 13.196 -14.207 1.00 91.31 172 PHE A CA 1
ATOM 1380 C C . PHE A 1 172 ? 9.380 12.718 -14.807 1.00 91.31 172 PHE A C 1
ATOM 1382 O O . PHE A 1 172 ? 9.624 11.514 -14.924 1.00 91.31 172 PHE A O 1
ATOM 1389 N N . SER A 1 173 ? 10.214 13.673 -15.209 1.00 85.94 173 SER A N 1
ATOM 1390 C CA . SER A 1 173 ? 11.546 13.390 -15.743 1.00 85.94 173 SER A CA 1
ATOM 1391 C C . SER A 1 173 ? 12.500 12.980 -14.629 1.00 85.94 173 SER A C 1
ATOM 1393 O O . SER A 1 173 ? 12.506 13.566 -13.544 1.00 85.94 173 SER A O 1
ATOM 1395 N N . LEU A 1 174 ? 13.329 11.992 -14.932 1.00 75.56 174 LEU A N 1
ATOM 1396 C CA . LEU A 1 174 ? 14.353 11.479 -14.032 1.00 75.56 174 LEU A CA 1
ATOM 1397 C C . LEU A 1 174 ? 15.589 12.380 -14.041 1.00 75.56 174 LEU A C 1
ATOM 1399 O O . LEU A 1 174 ? 15.913 13.002 -15.059 1.00 75.56 174 LEU A O 1
ATOM 1403 N N . TRP A 1 175 ? 16.305 12.434 -12.920 1.00 70.38 175 TRP A N 1
ATOM 1404 C CA . TRP A 1 175 ? 17.632 13.045 -12.890 1.00 70.38 175 TRP A CA 1
ATOM 1405 C C . TRP A 1 175 ? 18.662 12.120 -13.544 1.00 70.38 175 TRP A C 1
ATOM 1407 O O . TRP A 1 175 ? 18.453 10.916 -13.648 1.00 70.38 175 TRP A O 1
ATOM 1417 N N . ASN A 1 176 ? 19.773 12.683 -14.030 1.00 62.72 176 ASN A N 1
ATOM 1418 C CA . ASN A 1 176 ? 20.762 11.938 -14.823 1.00 62.72 176 ASN A CA 1
ATOM 1419 C C . ASN A 1 176 ? 21.357 10.723 -14.088 1.00 62.72 176 ASN A C 1
ATOM 1421 O O . ASN A 1 176 ? 21.719 9.751 -14.742 1.00 62.72 176 ASN A O 1
ATOM 1425 N N . GLU A 1 177 ? 21.425 10.760 -12.757 1.00 59.97 177 GLU A N 1
ATOM 1426 C CA . GLU A 1 177 ? 21.915 9.652 -11.926 1.00 59.97 177 GLU A CA 1
ATOM 1427 C C . GLU A 1 177 ? 20.938 8.459 -11.885 1.00 59.97 177 GLU A C 1
ATOM 1429 O O . GLU A 1 177 ? 21.376 7.325 -11.720 1.00 59.97 177 GLU A O 1
ATOM 1434 N N . ASP A 1 178 ? 19.644 8.691 -12.135 1.00 62.59 178 ASP A N 1
ATOM 1435 C CA . ASP A 1 178 ? 18.589 7.667 -12.102 1.00 62.59 178 ASP A CA 1
ATOM 1436 C C . ASP A 1 178 ? 18.378 6.982 -13.476 1.00 62.59 178 ASP A C 1
ATOM 1438 O O . ASP A 1 178 ? 17.653 5.991 -13.581 1.00 62.59 178 ASP A O 1
ATOM 1442 N N . LYS A 1 179 ? 18.983 7.509 -14.554 1.00 64.31 179 LYS A N 1
ATOM 1443 C CA . LYS A 1 179 ? 18.719 7.068 -15.940 1.00 64.31 179 LYS A CA 1
ATOM 1444 C C . LYS A 1 179 ? 19.266 5.673 -16.251 1.00 64.31 179 LYS A C 1
ATOM 1446 O O . LYS A 1 179 ? 18.556 4.863 -16.836 1.00 64.31 179 LYS A O 1
ATOM 1451 N N . ASN A 1 180 ? 20.476 5.357 -15.784 1.00 61.38 180 ASN A N 1
ATOM 1452 C CA . ASN A 1 180 ? 21.134 4.082 -16.099 1.00 61.38 180 ASN A CA 1
ATOM 1453 C C . ASN A 1 180 ? 20.385 2.860 -15.533 1.00 61.38 180 ASN A C 1
ATOM 1455 O O . ASN A 1 180 ? 20.385 1.797 -16.148 1.00 61.38 180 ASN A O 1
ATOM 1459 N N . GLU A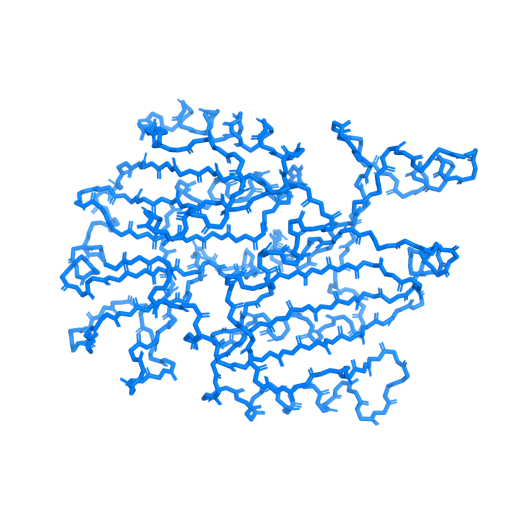 1 181 ? 19.740 2.994 -14.369 1.00 64.00 181 GLU A N 1
ATOM 1460 C CA . GLU A 1 181 ? 18.934 1.913 -13.781 1.00 64.00 181 GLU A CA 1
ATOM 1461 C C . GLU A 1 181 ? 17.604 1.718 -14.531 1.00 64.00 181 GLU A C 1
ATOM 1463 O O . GLU A 1 181 ? 17.054 0.615 -14.548 1.00 64.00 181 GLU A O 1
ATOM 1468 N N . ILE A 1 182 ? 17.096 2.773 -15.177 1.00 65.38 182 ILE A N 1
ATOM 1469 C CA . ILE A 1 182 ? 15.791 2.777 -15.842 1.00 65.38 182 ILE A CA 1
ATOM 1470 C C . ILE A 1 182 ? 15.877 2.384 -17.316 1.00 65.38 182 ILE A C 1
ATOM 1472 O O . ILE A 1 182 ? 14.955 1.734 -17.801 1.00 65.38 182 ILE A O 1
ATOM 1476 N N . ASP A 1 183 ? 16.979 2.670 -18.006 1.00 64.19 183 ASP A N 1
ATOM 1477 C CA . ASP A 1 183 ? 17.187 2.193 -19.379 1.00 64.19 183 ASP A CA 1
ATOM 1478 C C . ASP A 1 183 ? 17.175 0.652 -19.430 1.00 64.19 183 ASP A C 1
ATOM 1480 O O . ASP A 1 183 ? 16.465 0.051 -20.237 1.00 64.19 183 ASP A O 1
ATOM 1484 N N . LEU A 1 184 ? 17.841 -0.001 -18.467 1.00 59.50 184 LEU A N 1
ATOM 1485 C CA . LEU A 1 184 ? 17.811 -1.462 -18.297 1.00 59.50 184 LEU A CA 1
ATOM 1486 C C . LEU A 1 184 ? 16.413 -1.986 -17.919 1.00 59.50 184 LEU A C 1
ATOM 1488 O O . LEU A 1 184 ? 16.007 -3.070 -18.337 1.00 59.50 184 LEU A O 1
ATOM 1492 N N . ALA A 1 185 ? 15.657 -1.216 -17.137 1.00 64.00 185 ALA A N 1
ATOM 1493 C CA . ALA A 1 185 ? 14.277 -1.534 -16.784 1.00 64.00 185 ALA A CA 1
ATOM 1494 C C . ALA A 1 185 ? 13.303 -1.378 -17.966 1.00 64.00 185 ALA A C 1
ATOM 1496 O O . ALA A 1 185 ? 12.310 -2.105 -18.052 1.00 64.00 185 ALA A O 1
ATOM 1497 N N . HIS A 1 186 ? 13.566 -0.428 -18.864 1.00 68.94 186 HIS A N 1
ATOM 1498 C CA . HIS A 1 186 ? 12.749 -0.166 -20.041 1.00 68.94 186 HIS A CA 1
ATOM 1499 C C . HIS A 1 186 ? 12.825 -1.335 -21.030 1.00 68.94 186 HIS A C 1
ATOM 1501 O O . HIS A 1 186 ? 11.793 -1.776 -21.530 1.00 68.94 186 HIS A O 1
ATOM 1507 N N . GLU A 1 187 ? 14.020 -1.890 -21.255 1.00 66.25 187 GLU A N 1
ATOM 1508 C CA . GLU A 1 187 ? 14.218 -3.076 -22.104 1.00 66.25 187 GLU A CA 1
ATOM 1509 C C . GLU A 1 187 ? 13.496 -4.326 -21.573 1.00 66.25 187 GLU A C 1
ATOM 1511 O O . GLU A 1 187 ? 13.052 -5.168 -22.350 1.00 66.25 187 GLU A O 1
ATOM 1516 N N . ALA A 1 188 ? 13.341 -4.440 -20.252 1.00 65.44 188 ALA A N 1
ATOM 1517 C CA . ALA A 1 188 ? 12.701 -5.584 -19.604 1.00 65.44 188 ALA A CA 1
ATOM 1518 C C . ALA A 1 188 ? 11.162 -5.474 -19.486 1.00 65.44 188 ALA A C 1
ATOM 1520 O O . ALA A 1 188 ? 10.519 -6.387 -18.967 1.00 65.44 188 ALA A O 1
ATOM 1521 N N . GLU A 1 189 ? 10.555 -4.381 -19.964 1.00 86.12 189 GLU A N 1
ATOM 1522 C CA . GLU A 1 189 ? 9.115 -4.101 -19.846 1.00 86.12 189 GLU A CA 1
ATOM 1523 C C . GLU A 1 189 ? 8.552 -4.299 -18.427 1.00 86.12 189 GLU A C 1
ATOM 1525 O O . GLU A 1 189 ? 7.606 -5.068 -18.202 1.00 86.12 189 GLU A O 1
ATOM 1530 N N . ILE A 1 190 ? 9.133 -3.598 -17.454 1.00 90.44 190 ILE A N 1
ATOM 1531 C CA . ILE A 1 190 ? 8.808 -3.819 -16.045 1.00 90.44 190 ILE A CA 1
ATOM 1532 C C . ILE A 1 190 ? 7.662 -2.953 -15.512 1.00 90.44 190 ILE A C 1
ATOM 1534 O O . ILE A 1 190 ? 7.379 -1.854 -15.995 1.00 90.44 190 ILE A O 1
ATOM 1538 N N . ILE A 1 191 ? 7.080 -3.411 -14.407 1.00 94.06 191 ILE A N 1
ATOM 1539 C CA . ILE A 1 191 ? 6.283 -2.592 -13.491 1.00 94.06 191 ILE A CA 1
ATOM 1540 C C . ILE A 1 191 ? 6.713 -2.873 -12.048 1.00 94.06 191 ILE A C 1
ATOM 1542 O O . ILE A 1 191 ? 6.972 -4.014 -11.675 1.00 94.06 191 ILE A O 1
ATOM 1546 N N . GLY A 1 192 ? 6.811 -1.831 -11.230 1.00 94.38 192 GLY A N 1
ATOM 1547 C CA . GLY A 1 192 ? 7.137 -1.915 -9.811 1.00 94.38 192 GLY A CA 1
ATOM 1548 C C . GLY A 1 192 ? 5.937 -1.572 -8.932 1.00 94.38 192 GLY A C 1
ATOM 1549 O O . GLY A 1 192 ? 5.310 -0.537 -9.132 1.00 94.38 192 GLY A O 1
ATOM 1550 N N . GLU A 1 193 ? 5.631 -2.397 -7.933 1.00 96.06 193 GLU A N 1
ATOM 1551 C CA . GLU A 1 193 ? 4.680 -2.099 -6.853 1.00 96.06 193 GLU A CA 1
ATOM 1552 C C . GLU A 1 193 ? 5.446 -1.634 -5.608 1.00 96.06 193 GLU A C 1
ATOM 1554 O O . GLU A 1 193 ? 6.319 -2.334 -5.095 1.00 96.06 193 GLU A O 1
ATOM 1559 N N . LEU A 1 194 ? 5.139 -0.435 -5.110 1.00 93.56 194 LEU A N 1
ATOM 1560 C CA . LEU A 1 194 ? 5.843 0.147 -3.966 1.00 93.56 194 LEU A CA 1
ATOM 1561 C C . LEU A 1 194 ? 5.417 -0.511 -2.648 1.00 93.56 194 LEU A C 1
ATOM 1563 O O . LEU A 1 194 ? 4.231 -0.538 -2.316 1.00 93.56 194 LEU A O 1
ATOM 1567 N N . LYS A 1 195 ? 6.390 -0.951 -1.843 1.00 92.38 195 LYS A N 1
ATOM 1568 C CA . LYS A 1 195 ? 6.143 -1.556 -0.525 1.00 92.38 195 LYS A CA 1
ATOM 1569 C C . LYS A 1 195 ? 5.810 -0.505 0.548 1.00 92.38 195 LYS A C 1
ATOM 1571 O O . LYS A 1 195 ? 6.164 0.679 0.462 1.00 92.38 195 LYS A O 1
ATOM 1576 N N . ASN A 1 196 ? 5.210 -0.953 1.652 1.00 84.75 196 ASN A N 1
ATOM 1577 C CA . ASN A 1 196 ? 4.980 -0.158 2.872 1.00 84.75 196 ASN A CA 1
ATOM 1578 C C . ASN A 1 196 ? 6.254 0.028 3.725 1.00 84.75 196 ASN A C 1
ATOM 1580 O O . ASN A 1 196 ? 6.159 0.220 4.932 1.00 84.75 196 ASN A O 1
ATOM 1584 N N . SER A 1 197 ? 7.441 -0.030 3.109 1.00 71.00 197 SER A N 1
ATOM 1585 C CA . SER A 1 197 ? 8.733 -0.076 3.799 1.00 71.00 197 SER A CA 1
ATOM 1586 C C . SER A 1 197 ? 8.975 1.099 4.748 1.00 71.00 197 SER A C 1
ATOM 1588 O O . SER A 1 197 ? 8.481 2.218 4.537 1.00 71.00 197 SER A O 1
ATOM 1590 N N . GLN A 1 198 ? 9.793 0.822 5.766 1.00 66.69 198 GLN A N 1
ATOM 1591 C CA . GLN A 1 198 ? 10.338 1.822 6.679 1.00 66.69 198 GLN A CA 1
ATOM 1592 C C . GLN A 1 198 ? 11.216 2.812 5.901 1.00 66.69 198 GLN A C 1
ATOM 1594 O O . GLN A 1 198 ? 11.960 2.413 5.008 1.00 66.69 198 GLN A O 1
ATOM 1599 N N . ASP A 1 199 ? 11.165 4.095 6.263 1.00 65.12 199 ASP A N 1
ATOM 1600 C CA . ASP A 1 199 ? 12.029 5.154 5.705 1.00 65.12 199 ASP A CA 1
ATOM 1601 C C . ASP A 1 199 ? 13.435 5.093 6.343 1.00 65.12 199 ASP A C 1
ATOM 1603 O O . ASP A 1 199 ? 13.960 6.090 6.831 1.00 65.12 199 ASP A O 1
ATOM 1607 N N . LYS A 1 200 ? 13.987 3.878 6.478 1.00 62.34 200 LYS A N 1
ATOM 1608 C CA . LYS A 1 200 ? 15.316 3.619 7.060 1.00 62.34 200 LYS A CA 1
ATOM 1609 C C . LYS A 1 200 ? 16.413 3.679 6.010 1.00 62.34 200 LYS A C 1
ATOM 1611 O O . LYS A 1 200 ? 17.505 4.162 6.288 1.00 62.34 200 LYS A O 1
ATOM 1616 N N . ASP A 1 201 ? 16.102 3.201 4.815 1.00 60.25 201 ASP A N 1
ATOM 1617 C CA . ASP A 1 201 ? 17.040 3.166 3.710 1.00 60.25 201 ASP A CA 1
ATOM 1618 C C . ASP A 1 201 ? 16.868 4.453 2.895 1.00 60.25 201 ASP A C 1
ATOM 1620 O O . ASP A 1 201 ? 15.763 4.975 2.741 1.00 60.25 201 ASP A O 1
ATOM 1624 N N . SER A 1 202 ? 17.946 4.982 2.316 1.00 70.44 202 SER A N 1
ATOM 1625 C CA . SER A 1 202 ? 17.859 6.112 1.382 1.00 70.44 202 SER A CA 1
ATOM 1626 C C . SER A 1 202 ? 17.013 5.814 0.130 1.00 70.44 202 SER A C 1
ATOM 1628 O O . SER A 1 202 ? 16.782 6.724 -0.662 1.00 70.44 202 SER A O 1
ATOM 1630 N N . TYR A 1 203 ? 16.521 4.581 0.001 1.00 83.44 203 TYR A N 1
ATOM 1631 C CA . TYR A 1 203 ? 15.874 3.988 -1.156 1.00 83.44 203 TYR A CA 1
ATOM 1632 C C . TYR A 1 203 ? 14.394 3.676 -0.914 1.00 83.44 203 TYR A C 1
ATOM 1634 O O . TYR A 1 203 ? 13.960 3.329 0.186 1.00 83.44 203 TYR A O 1
ATOM 1642 N N . LEU A 1 204 ? 13.627 3.711 -1.996 1.00 88.12 204 LEU A N 1
ATOM 1643 C CA . LEU A 1 204 ? 12.288 3.150 -2.083 1.00 88.12 204 LEU A CA 1
ATOM 1644 C C . LEU A 1 204 ? 12.388 1.658 -2.417 1.00 88.12 204 LEU A C 1
ATOM 1646 O O . LEU A 1 204 ? 13.140 1.274 -3.308 1.00 88.12 204 LEU A O 1
ATOM 1650 N N . ARG A 1 205 ? 11.618 0.807 -1.730 1.00 91.12 205 ARG A N 1
ATOM 1651 C CA . ARG A 1 205 ? 11.569 -0.631 -2.031 1.00 91.12 205 ARG A CA 1
ATOM 1652 C C . ARG A 1 205 ? 10.369 -0.971 -2.902 1.00 91.12 205 ARG A C 1
ATOM 1654 O O . ARG A 1 205 ? 9.229 -0.677 -2.529 1.00 91.12 205 ARG A O 1
ATOM 1661 N N . LEU A 1 206 ? 10.633 -1.617 -4.028 1.00 93.44 206 LEU A N 1
ATOM 1662 C CA . LEU A 1 206 ? 9.642 -2.034 -5.012 1.00 93.44 206 LEU A CA 1
ATOM 1663 C C . LEU A 1 206 ? 9.666 -3.556 -5.153 1.00 93.44 206 LEU A C 1
ATOM 1665 O O . LEU A 1 206 ? 10.733 -4.166 -5.148 1.00 93.44 206 LEU A O 1
ATOM 1669 N N . VAL A 1 207 ? 8.493 -4.153 -5.336 1.00 96.00 207 VAL A N 1
ATOM 1670 C CA . VAL A 1 207 ? 8.372 -5.477 -5.948 1.00 96.00 207 VAL A CA 1
ATOM 1671 C C . VAL A 1 207 ? 8.264 -5.260 -7.448 1.00 96.00 207 VAL A C 1
ATOM 1673 O O . VAL A 1 207 ? 7.319 -4.623 -7.905 1.00 96.00 207 VAL A O 1
ATOM 1676 N N . VAL A 1 208 ? 9.247 -5.734 -8.198 1.00 94.81 208 VAL A N 1
ATOM 1677 C CA . VAL A 1 208 ? 9.339 -5.562 -9.646 1.00 94.81 208 VAL A CA 1
ATOM 1678 C C . VAL A 1 208 ? 8.881 -6.832 -10.342 1.00 94.81 208 VAL A C 1
ATOM 1680 O O . VAL A 1 208 ? 9.317 -7.931 -10.004 1.00 94.81 208 VAL A O 1
ATOM 1683 N N . TYR A 1 209 ? 8.025 -6.654 -11.338 1.00 95.12 209 TYR A N 1
ATOM 1684 C CA . TYR A 1 209 ? 7.546 -7.699 -12.228 1.00 95.12 209 TYR A CA 1
ATOM 1685 C C . TYR A 1 209 ? 8.036 -7.392 -13.639 1.00 95.12 209 TYR A C 1
ATOM 1687 O O . TYR A 1 209 ? 7.991 -6.240 -14.070 1.00 95.12 209 TYR A O 1
ATOM 1695 N N . SER A 1 210 ? 8.485 -8.421 -14.349 1.00 92.62 210 SER A N 1
ATOM 1696 C CA . SER A 1 210 ? 9.022 -8.308 -15.705 1.00 92.62 210 SER A CA 1
ATOM 1697 C C . SER A 1 210 ? 8.369 -9.330 -16.638 1.00 92.62 210 SER A C 1
ATOM 1699 O O . SER A 1 210 ? 7.981 -10.419 -16.205 1.00 92.62 210 SER A O 1
ATOM 1701 N N . HIS A 1 211 ? 8.247 -9.000 -17.927 1.00 88.62 211 HIS A N 1
ATOM 1702 C CA . HIS A 1 211 ? 7.808 -9.971 -18.939 1.00 88.62 211 HIS A CA 1
ATOM 1703 C C . HIS A 1 211 ? 8.876 -11.035 -19.191 1.00 88.62 211 HIS A C 1
ATOM 1705 O O . HIS A 1 211 ? 8.559 -12.203 -19.424 1.00 88.62 211 HIS A O 1
ATOM 1711 N N . HIS A 1 212 ? 10.142 -10.635 -19.099 1.00 87.56 212 HIS A N 1
ATOM 1712 C CA . HIS A 1 212 ? 11.291 -11.466 -19.422 1.00 87.56 212 HIS A CA 1
ATOM 1713 C C . HIS A 1 212 ? 12.224 -11.622 -18.223 1.00 87.56 212 HIS A C 1
ATOM 1715 O O . HIS A 1 212 ? 12.233 -10.804 -17.301 1.00 87.56 212 HIS A O 1
ATOM 1721 N N . VAL A 1 213 ? 13.033 -12.679 -18.247 1.00 87.06 213 VAL A N 1
ATOM 1722 C CA . VAL A 1 213 ? 14.110 -12.842 -17.270 1.00 87.06 213 VAL A CA 1
ATOM 1723 C C . VAL A 1 213 ? 15.100 -11.697 -17.462 1.00 87.06 213 VAL A C 1
ATOM 1725 O O . VAL A 1 213 ? 15.612 -11.483 -18.561 1.00 87.06 213 VAL A O 1
ATOM 1728 N N . ILE A 1 214 ? 15.380 -10.970 -16.386 1.00 84.19 214 ILE A N 1
ATOM 1729 C CA . ILE A 1 214 ? 16.406 -9.930 -16.376 1.00 84.19 214 ILE A CA 1
ATOM 1730 C C . ILE A 1 214 ? 17.757 -10.621 -16.180 1.00 84.19 214 ILE A C 1
ATOM 1732 O O . ILE A 1 214 ? 18.108 -11.025 -15.072 1.00 84.19 214 ILE A O 1
ATOM 1736 N N . SER A 1 215 ? 18.475 -10.813 -17.286 1.00 70.44 215 SER A N 1
ATOM 1737 C CA . SER A 1 215 ? 19.767 -11.515 -17.321 1.00 70.44 215 SER A CA 1
ATOM 1738 C C . SER A 1 215 ? 20.957 -10.593 -17.048 1.00 70.44 215 SER A C 1
ATOM 1740 O O . SER A 1 215 ? 22.001 -11.050 -16.587 1.00 70.44 215 SER A O 1
ATOM 1742 N N . ASN A 1 216 ? 20.807 -9.297 -17.337 1.00 72.12 216 ASN A N 1
ATOM 1743 C CA . ASN A 1 216 ? 21.846 -8.302 -17.094 1.00 72.12 216 ASN A CA 1
ATOM 1744 C C . ASN A 1 216 ? 21.824 -7.878 -15.618 1.00 72.12 216 ASN A C 1
ATOM 1746 O O . ASN A 1 216 ? 20.742 -7.655 -15.071 1.00 72.12 216 ASN A O 1
ATOM 1750 N N . PRO A 1 217 ? 22.988 -7.742 -14.960 1.00 68.38 217 PRO A N 1
ATOM 1751 C CA . PRO A 1 217 ? 23.039 -7.287 -13.580 1.00 68.38 217 PRO A CA 1
ATOM 1752 C C . PRO A 1 217 ? 22.546 -5.839 -13.493 1.00 68.38 217 PRO A C 1
ATOM 1754 O O . PRO A 1 217 ? 23.211 -4.914 -13.954 1.00 68.38 217 PRO A O 1
ATOM 1757 N N . ILE A 1 218 ? 21.377 -5.650 -12.883 1.00 76.94 218 ILE A N 1
ATOM 1758 C CA . ILE A 1 218 ? 20.887 -4.339 -12.458 1.00 76.94 218 ILE A CA 1
ATOM 1759 C C . ILE A 1 218 ? 21.288 -4.173 -10.993 1.00 76.94 218 ILE A C 1
ATOM 1761 O O . ILE A 1 218 ? 20.974 -5.022 -10.152 1.00 76.94 218 ILE A O 1
ATOM 1765 N N . ASN A 1 219 ? 22.002 -3.092 -10.681 1.00 76.88 219 ASN A N 1
ATOM 1766 C CA . ASN A 1 219 ? 22.369 -2.778 -9.302 1.00 76.88 219 ASN A CA 1
ATOM 1767 C C . ASN A 1 219 ? 21.115 -2.735 -8.429 1.00 76.88 219 ASN A C 1
ATOM 1769 O O . ASN A 1 219 ? 20.079 -2.254 -8.862 1.00 76.88 219 ASN A O 1
ATOM 1773 N N . ASN A 1 220 ? 21.200 -3.230 -7.194 1.00 84.00 220 ASN A N 1
ATOM 1774 C CA . ASN A 1 220 ? 20.090 -3.205 -6.233 1.00 84.00 220 ASN A CA 1
ATOM 1775 C C . ASN A 1 220 ? 18.825 -3.996 -6.626 1.00 84.00 220 ASN A C 1
ATOM 1777 O O . ASN A 1 220 ? 17.804 -3.863 -5.942 1.00 84.00 220 ASN A O 1
ATOM 1781 N N . LEU A 1 221 ? 18.882 -4.825 -7.675 1.00 88.06 221 LEU A N 1
ATOM 1782 C CA . LEU A 1 221 ? 17.819 -5.748 -8.064 1.00 88.06 221 LEU A CA 1
ATOM 1783 C C . LEU A 1 221 ? 18.141 -7.164 -7.570 1.00 88.06 221 LEU A C 1
ATOM 1785 O O . LEU A 1 221 ? 19.155 -7.749 -7.944 1.00 88.06 221 LEU A O 1
ATOM 1789 N N . LEU A 1 222 ? 17.272 -7.727 -6.735 1.00 90.88 222 LEU A N 1
ATOM 1790 C CA . LEU A 1 222 ? 17.437 -9.055 -6.145 1.00 90.88 222 LEU A CA 1
ATOM 1791 C C . LEU A 1 222 ? 16.295 -9.980 -6.584 1.00 90.88 222 LEU A C 1
ATOM 1793 O O . LEU A 1 222 ? 15.137 -9.568 -6.542 1.00 90.88 222 LEU A O 1
ATOM 1797 N N . PRO A 1 223 ? 16.568 -11.228 -6.997 1.00 93.06 223 PRO A N 1
ATOM 1798 C CA . PRO A 1 223 ? 15.513 -12.149 -7.404 1.00 93.06 223 PRO A CA 1
ATOM 1799 C C . PRO A 1 223 ? 14.650 -12.590 -6.211 1.00 93.06 223 PRO A C 1
ATOM 1801 O O . PRO A 1 223 ? 15.168 -12.943 -5.155 1.00 93.06 223 PRO A O 1
ATOM 1804 N N . ILE A 1 224 ? 13.330 -12.622 -6.414 1.00 95.12 224 ILE A N 1
ATOM 1805 C CA . ILE A 1 224 ? 12.345 -13.231 -5.499 1.00 95.12 224 ILE A CA 1
ATOM 1806 C C . ILE A 1 224 ? 11.858 -14.566 -6.069 1.00 95.12 224 ILE A C 1
ATOM 1808 O O . ILE A 1 224 ? 11.765 -15.566 -5.356 1.00 95.12 224 ILE A O 1
ATOM 1812 N N . SER A 1 225 ? 11.523 -14.571 -7.362 1.00 95.38 225 SER A N 1
ATOM 1813 C CA . SER A 1 225 ? 11.215 -15.764 -8.150 1.00 95.38 225 SER A CA 1
ATOM 1814 C C . SER A 1 225 ? 11.696 -15.540 -9.575 1.00 95.38 225 SER A C 1
ATOM 1816 O O . SER A 1 225 ? 11.096 -14.781 -10.335 1.00 95.38 225 SER A O 1
ATOM 1818 N N . THR A 1 226 ? 12.781 -16.211 -9.953 1.00 91.06 226 THR A N 1
ATOM 1819 C CA . THR A 1 226 ? 13.292 -16.182 -11.332 1.00 91.06 226 THR A CA 1
ATOM 1820 C C . THR A 1 226 ? 12.340 -16.870 -12.305 1.00 91.06 226 THR A C 1
ATOM 1822 O O . THR A 1 226 ? 12.248 -16.458 -13.452 1.00 91.06 226 THR A O 1
ATOM 1825 N N . LYS A 1 227 ? 11.594 -17.882 -11.843 1.00 94.00 227 LYS A N 1
ATOM 1826 C CA . LYS A 1 227 ? 10.581 -18.587 -12.639 1.00 94.00 227 LYS A CA 1
ATOM 1827 C C . LYS A 1 227 ? 9.432 -17.663 -13.048 1.00 94.00 227 LYS A C 1
ATOM 1829 O O . LYS A 1 227 ? 8.932 -17.767 -14.163 1.00 94.00 227 LYS A O 1
ATOM 1834 N N . ASP A 1 228 ? 9.027 -16.772 -12.148 1.00 95.38 228 ASP A N 1
ATOM 1835 C CA . ASP A 1 228 ? 7.867 -15.898 -12.346 1.00 95.38 228 ASP A CA 1
ATOM 1836 C C . ASP A 1 228 ? 8.255 -14.466 -12.739 1.00 95.38 228 ASP A C 1
ATOM 1838 O O . ASP A 1 228 ? 7.367 -13.621 -12.890 1.00 95.38 228 ASP A O 1
ATOM 1842 N N . ASN A 1 229 ? 9.555 -14.210 -12.939 1.00 94.25 229 ASN A N 1
ATOM 1843 C CA . ASN A 1 229 ? 10.149 -12.905 -13.242 1.00 94.25 229 ASN A CA 1
ATOM 1844 C C . ASN A 1 229 ? 9.793 -11.831 -12.198 1.00 94.25 229 ASN A C 1
ATOM 1846 O O . ASN A 1 229 ? 9.383 -10.719 -12.543 1.00 94.25 229 ASN A O 1
ATOM 1850 N N . ILE A 1 230 ? 9.928 -12.185 -10.916 1.00 95.88 230 ILE A N 1
ATOM 1851 C CA . ILE A 1 230 ? 9.646 -11.310 -9.774 1.00 95.88 230 ILE A CA 1
ATOM 1852 C C . ILE A 1 230 ? 10.941 -11.008 -9.026 1.00 95.88 230 ILE A C 1
ATOM 1854 O O . ILE A 1 230 ? 11.703 -11.913 -8.670 1.00 95.88 230 ILE A O 1
ATOM 1858 N N . TYR A 1 231 ? 11.150 -9.730 -8.736 1.00 94.69 231 TYR A N 1
ATOM 1859 C CA . TYR A 1 231 ? 12.363 -9.197 -8.132 1.00 94.69 231 TYR A CA 1
ATOM 1860 C C . TYR A 1 231 ? 12.019 -8.180 -7.037 1.00 94.69 231 TYR A C 1
ATOM 1862 O O . TYR A 1 231 ? 10.935 -7.600 -7.022 1.00 94.69 231 TYR A O 1
ATOM 1870 N N . GLU A 1 232 ? 12.940 -7.943 -6.111 1.00 93.00 232 GLU A N 1
ATOM 1871 C CA . GLU A 1 232 ? 12.912 -6.801 -5.202 1.00 93.00 232 GLU A CA 1
ATOM 1872 C C . GLU A 1 232 ? 13.938 -5.783 -5.685 1.00 93.00 232 GLU A C 1
ATOM 1874 O O . GLU A 1 232 ? 15.084 -6.132 -5.959 1.00 93.00 232 GLU A O 1
ATOM 1879 N N . PHE A 1 233 ? 13.527 -4.525 -5.786 1.00 90.38 233 PHE A N 1
ATOM 1880 C CA . PHE A 1 233 ? 14.379 -3.447 -6.264 1.00 90.38 233 PHE A CA 1
ATOM 1881 C C . PHE A 1 233 ? 14.452 -2.326 -5.235 1.00 90.38 233 PHE A C 1
ATOM 1883 O O . PHE A 1 233 ? 13.422 -1.880 -4.715 1.00 90.38 233 PHE A O 1
ATOM 1890 N N . ARG A 1 234 ? 15.669 -1.863 -4.934 1.00 89.19 234 ARG A N 1
ATOM 1891 C CA . ARG A 1 234 ? 15.887 -0.659 -4.121 1.00 89.19 234 ARG A CA 1
ATOM 1892 C C . ARG A 1 234 ? 16.185 0.506 -5.050 1.00 89.19 234 ARG A C 1
ATOM 1894 O O . ARG A 1 234 ? 17.300 0.651 -5.530 1.00 89.19 234 ARG A O 1
ATOM 1901 N N . PHE A 1 235 ? 15.169 1.322 -5.272 1.00 85.81 235 PHE A N 1
ATOM 1902 C CA . PHE A 1 235 ? 15.192 2.429 -6.212 1.00 85.81 235 PHE A CA 1
ATOM 1903 C C . PHE A 1 235 ? 15.494 3.747 -5.503 1.00 85.81 235 PHE A C 1
ATOM 1905 O O . PHE A 1 235 ? 14.846 4.090 -4.506 1.00 85.81 235 PHE A O 1
ATOM 1912 N N . SER A 1 236 ? 16.459 4.503 -6.019 1.00 83.88 236 SER A N 1
ATOM 1913 C CA . SER A 1 236 ? 16.700 5.875 -5.580 1.00 83.88 236 SER A CA 1
ATOM 1914 C C . SER A 1 236 ? 15.865 6.830 -6.427 1.00 83.88 236 SER A C 1
ATOM 1916 O O . SER A 1 236 ? 15.922 6.808 -7.645 1.00 83.88 236 SER A O 1
ATOM 1918 N N . SER A 1 237 ? 15.053 7.663 -5.781 1.00 85.69 237 SER A N 1
ATOM 1919 C CA . SER A 1 237 ? 14.397 8.789 -6.448 1.00 85.69 237 SER A CA 1
ATOM 1920 C C . SER A 1 237 ? 14.158 9.892 -5.426 1.00 85.69 237 SER A C 1
ATOM 1922 O O . SER A 1 237 ? 13.225 9.788 -4.616 1.00 85.69 237 SER A O 1
ATOM 1924 N N . PRO A 1 238 ? 14.982 10.956 -5.432 1.00 86.19 238 PRO A N 1
ATOM 1925 C CA . PRO A 1 238 ? 14.836 12.072 -4.502 1.00 86.19 238 PRO A CA 1
ATOM 1926 C C . PRO A 1 238 ? 13.436 12.689 -4.557 1.00 86.19 238 PRO A C 1
ATOM 1928 O O . PRO A 1 238 ? 12.836 12.969 -3.515 1.00 86.19 238 PRO A O 1
ATOM 1931 N N . PHE A 1 239 ? 12.874 12.820 -5.763 1.00 88.50 239 PHE A N 1
ATOM 1932 C CA . PHE A 1 239 ? 11.529 13.346 -5.967 1.00 88.50 239 PHE A CA 1
ATOM 1933 C C . PHE A 1 239 ? 10.453 12.466 -5.314 1.00 88.50 239 PHE A C 1
ATOM 1935 O O . PHE A 1 239 ? 9.711 12.946 -4.452 1.00 88.50 239 PHE A O 1
ATOM 1942 N N . LEU A 1 240 ? 10.386 11.168 -5.645 1.00 89.69 240 LEU A N 1
ATOM 1943 C CA . LEU A 1 240 ? 9.369 10.278 -5.068 1.00 89.69 240 LEU A CA 1
ATOM 1944 C C . LEU A 1 240 ? 9.539 10.083 -3.568 1.00 89.69 240 LEU A C 1
ATOM 1946 O O . LEU A 1 240 ? 8.544 10.003 -2.846 1.00 89.69 240 LEU A O 1
ATOM 1950 N N . LYS A 1 241 ? 10.781 10.052 -3.081 1.00 88.69 241 LYS A N 1
ATOM 1951 C CA . LYS A 1 241 ? 11.058 10.007 -1.648 1.00 88.69 241 LYS A CA 1
ATOM 1952 C C . LYS A 1 241 ? 10.520 11.250 -0.945 1.00 88.69 241 LYS A C 1
ATOM 1954 O O . LYS A 1 241 ? 9.840 11.131 0.071 1.00 88.69 241 LYS A O 1
ATOM 1959 N N . SER A 1 242 ? 10.764 12.431 -1.510 1.00 89.44 242 SER A N 1
ATOM 1960 C CA . SER A 1 242 ? 10.276 13.707 -0.978 1.00 89.44 242 SER A CA 1
ATOM 1961 C C . SER A 1 242 ? 8.745 13.776 -0.966 1.00 89.44 242 SER A C 1
ATOM 1963 O O . SER A 1 242 ? 8.154 14.194 0.031 1.00 89.44 242 SER A O 1
ATOM 1965 N N . VAL A 1 243 ? 8.087 13.301 -2.030 1.00 92.69 243 VAL A N 1
ATOM 1966 C CA . VAL A 1 243 ? 6.620 13.176 -2.092 1.00 92.69 243 VAL A CA 1
ATOM 1967 C C . VAL A 1 243 ? 6.111 12.195 -1.030 1.00 92.69 243 VAL A C 1
ATOM 1969 O O . VAL A 1 243 ? 5.185 12.521 -0.287 1.00 92.69 243 VAL A O 1
ATOM 1972 N N . ARG A 1 244 ? 6.720 11.006 -0.908 1.00 91.44 244 ARG A N 1
ATOM 1973 C CA . ARG A 1 244 ? 6.312 9.980 0.065 1.00 91.44 244 ARG A CA 1
ATOM 1974 C C . ARG A 1 244 ? 6.481 10.456 1.506 1.00 91.44 244 ARG A C 1
ATOM 1976 O O . ARG A 1 244 ? 5.557 10.257 2.291 1.00 91.44 244 ARG A O 1
ATOM 1983 N N . SER A 1 245 ? 7.618 11.070 1.834 1.00 90.19 245 SER A N 1
ATOM 1984 C CA . SER A 1 245 ? 7.939 11.558 3.180 1.00 90.19 245 SER A CA 1
ATOM 1985 C C . SER A 1 245 ? 6.958 12.640 3.627 1.00 90.19 245 SER A C 1
ATOM 1987 O O . SER A 1 245 ? 6.361 12.522 4.696 1.00 90.19 245 SER A O 1
ATOM 1989 N N . ASP A 1 246 ? 6.693 13.647 2.790 1.00 91.81 246 ASP A N 1
ATOM 1990 C CA . ASP A 1 246 ? 5.723 14.687 3.140 1.00 91.81 246 ASP A CA 1
ATOM 1991 C C . ASP A 1 246 ? 4.301 14.127 3.217 1.00 91.81 246 ASP A C 1
ATOM 1993 O O . ASP A 1 246 ? 3.549 14.508 4.109 1.00 91.81 246 ASP A O 1
ATOM 1997 N N . ALA A 1 247 ? 3.921 13.201 2.335 1.00 93.44 247 ALA A N 1
ATOM 1998 C CA . ALA A 1 247 ? 2.600 12.587 2.399 1.00 93.44 247 ALA A CA 1
ATOM 1999 C C . ALA A 1 247 ? 2.438 11.722 3.665 1.00 93.44 247 ALA A C 1
ATOM 2001 O O . ALA A 1 247 ? 1.364 11.720 4.260 1.00 93.44 247 ALA A O 1
ATOM 2002 N N . ASN A 1 248 ? 3.501 11.053 4.131 1.00 92.06 248 ASN A N 1
ATOM 2003 C CA . ASN A 1 248 ? 3.525 10.356 5.424 1.00 92.06 248 ASN A CA 1
ATOM 2004 C C . ASN A 1 248 ? 3.380 11.340 6.597 1.00 92.06 248 ASN A C 1
ATOM 2006 O O . ASN A 1 248 ? 2.568 11.107 7.487 1.00 92.06 248 ASN A O 1
ATOM 2010 N N . LYS A 1 249 ? 4.119 12.458 6.584 1.00 90.25 249 LYS A N 1
ATOM 2011 C CA . LYS A 1 249 ? 4.034 13.516 7.613 1.00 90.25 249 LYS A CA 1
ATOM 2012 C C . LYS A 1 249 ? 2.665 14.194 7.659 1.00 90.25 249 LYS A C 1
ATOM 2014 O O . LYS A 1 249 ? 2.231 14.624 8.717 1.00 90.25 249 LYS A O 1
ATOM 2019 N N . ASN A 1 250 ? 1.988 14.280 6.517 1.00 91.44 250 ASN A N 1
ATOM 2020 C CA . ASN A 1 250 ? 0.637 14.826 6.407 1.00 91.44 250 ASN A CA 1
ATOM 2021 C C . ASN A 1 250 ? -0.458 13.761 6.556 1.00 91.44 250 ASN A C 1
ATOM 2023 O O . ASN A 1 250 ? -1.625 14.073 6.352 1.00 91.44 250 ASN A O 1
ATOM 2027 N N . HIS A 1 251 ? -0.114 12.520 6.912 1.00 92.56 251 HIS A N 1
ATOM 2028 C CA . HIS A 1 251 ? -1.072 11.426 7.078 1.00 92.56 251 HIS A CA 1
ATOM 2029 C C . HIS A 1 251 ? -1.989 11.218 5.861 1.00 92.56 251 HIS A C 1
ATOM 2031 O O . HIS A 1 251 ? -3.169 10.899 6.000 1.00 92.56 251 HIS A O 1
ATOM 2037 N N . ILE A 1 252 ? -1.457 11.380 4.650 1.00 93.44 252 ILE A N 1
ATOM 2038 C CA . ILE A 1 252 ? -2.207 11.153 3.415 1.00 93.44 252 ILE A CA 1
ATOM 2039 C C . ILE A 1 252 ? -2.175 9.654 3.112 1.00 93.44 252 ILE A C 1
ATOM 2041 O O . ILE A 1 252 ? -1.123 9.094 2.765 1.00 93.44 252 ILE A O 1
ATOM 2045 N N . MET A 1 253 ? -3.322 8.988 3.259 1.00 92.81 253 MET A N 1
ATOM 2046 C CA . MET A 1 253 ? -3.437 7.553 3.005 1.00 92.81 253 MET A CA 1
ATOM 2047 C C . MET A 1 253 ? -3.311 7.267 1.513 1.00 92.81 253 MET A C 1
ATOM 2049 O O . MET A 1 253 ? -3.953 7.899 0.678 1.00 92.81 253 MET A O 1
ATOM 2053 N N . ARG A 1 254 ? -2.500 6.264 1.179 1.00 93.50 254 ARG A N 1
ATOM 2054 C CA . ARG A 1 254 ? -2.356 5.755 -0.185 1.00 93.50 254 ARG A CA 1
ATOM 2055 C C . ARG A 1 254 ? -2.444 4.235 -0.156 1.00 93.50 254 ARG A C 1
ATOM 2057 O O . ARG A 1 254 ? -1.756 3.590 0.631 1.00 93.50 254 ARG A O 1
ATOM 2064 N N . LEU A 1 255 ? -3.300 3.679 -1.003 1.00 94.44 255 LEU A N 1
ATOM 2065 C CA . LEU A 1 255 ? -3.675 2.262 -1.009 1.00 94.44 255 LEU A CA 1
ATOM 2066 C C . LEU A 1 255 ? -2.687 1.420 -1.807 1.00 94.44 255 LEU A C 1
ATOM 2068 O O . LEU A 1 255 ? -2.327 0.322 -1.384 1.00 94.44 255 LEU A O 1
ATOM 2072 N N . ARG A 1 256 ? -2.261 1.940 -2.965 1.00 94.12 256 ARG A N 1
ATOM 2073 C CA . ARG A 1 256 ? -1.252 1.340 -3.844 1.00 94.12 256 ARG A CA 1
ATOM 2074 C C . ARG A 1 256 ? -0.505 2.383 -4.635 1.00 94.12 256 ARG A C 1
ATOM 2076 O O . ARG A 1 256 ? -1.067 3.419 -4.973 1.00 94.12 256 ARG A O 1
ATOM 2083 N N . HIS A 1 257 ? 0.732 2.044 -4.976 1.00 94.81 257 HIS A N 1
ATOM 2084 C CA . HIS A 1 257 ? 1.527 2.800 -5.927 1.00 94.81 257 HIS A CA 1
ATOM 2085 C C . HIS A 1 257 ? 2.204 1.835 -6.879 1.00 94.81 257 HIS A C 1
ATOM 2087 O O . HIS A 1 257 ? 2.892 0.912 -6.438 1.00 94.81 257 HIS A O 1
ATOM 2093 N N . PHE A 1 258 ? 2.031 2.100 -8.162 1.00 96.12 258 PHE A N 1
ATOM 2094 C CA . PHE A 1 258 ? 2.723 1.417 -9.234 1.00 96.12 258 PHE A CA 1
ATOM 2095 C C . PHE A 1 258 ? 3.619 2.407 -9.953 1.00 96.12 258 PHE A C 1
ATOM 2097 O O . PHE A 1 258 ? 3.268 3.575 -10.117 1.00 96.12 258 PHE A O 1
ATOM 2104 N N . VAL A 1 259 ? 4.782 1.931 -10.360 1.00 94.06 259 VAL A N 1
ATOM 2105 C CA . VAL A 1 259 ? 5.832 2.712 -10.994 1.00 94.06 259 VAL A CA 1
ATOM 2106 C C . VAL A 1 259 ? 6.261 1.956 -12.242 1.00 94.06 259 VAL A C 1
ATOM 2108 O O . VAL A 1 259 ? 6.562 0.769 -12.153 1.00 94.06 259 VAL A O 1
ATOM 2111 N N . LYS A 1 260 ? 6.287 2.612 -13.402 1.00 91.75 260 LYS A N 1
ATOM 2112 C CA . LYS A 1 260 ? 6.802 2.011 -14.638 1.00 91.75 260 LYS A CA 1
ATOM 2113 C C . LYS A 1 260 ? 7.624 3.007 -15.459 1.00 91.75 260 LYS A C 1
ATOM 2115 O O . LYS A 1 260 ? 7.269 4.191 -15.477 1.00 91.75 260 LYS A O 1
ATOM 2120 N N . PRO A 1 261 ? 8.695 2.558 -16.135 1.00 89.62 261 PRO A N 1
ATOM 2121 C CA . PRO A 1 261 ? 9.394 3.368 -17.128 1.00 89.62 261 PRO A CA 1
ATOM 2122 C C . PRO A 1 261 ? 8.446 3.843 -18.240 1.00 89.62 261 PRO A C 1
ATOM 2124 O O . PRO A 1 261 ? 7.535 3.117 -18.643 1.00 89.62 261 PRO A O 1
ATOM 2127 N N . ALA A 1 262 ? 8.653 5.065 -18.728 1.00 87.62 262 ALA A N 1
ATOM 2128 C CA . ALA A 1 262 ? 7.914 5.659 -19.839 1.00 87.62 262 ALA A CA 1
ATOM 2129 C C . ALA A 1 262 ? 8.860 6.549 -20.664 1.00 87.62 262 ALA A C 1
ATOM 2131 O O . ALA A 1 262 ? 8.849 7.774 -20.533 1.00 87.62 262 ALA A O 1
ATOM 2132 N N . GLY A 1 263 ? 9.711 5.927 -21.486 1.00 83.50 263 GLY A N 1
ATOM 2133 C CA . GLY A 1 263 ? 10.814 6.623 -22.153 1.00 83.50 263 GLY A CA 1
ATOM 2134 C C . GLY A 1 263 ? 11.803 7.195 -21.135 1.00 83.50 263 GLY A C 1
ATOM 2135 O O . GLY A 1 263 ? 12.251 6.486 -20.241 1.00 83.50 263 GLY A O 1
ATOM 2136 N N . ASP A 1 264 ? 12.091 8.492 -21.230 1.00 81.50 264 ASP A N 1
ATOM 2137 C CA . ASP A 1 264 ? 12.968 9.239 -20.314 1.00 81.50 264 ASP A CA 1
ATOM 2138 C C . ASP A 1 264 ? 12.277 9.684 -19.008 1.00 81.50 264 ASP A C 1
ATOM 2140 O O . ASP A 1 264 ? 12.852 10.410 -18.185 1.00 81.50 264 ASP A O 1
ATOM 2144 N N . LYS A 1 265 ? 11.023 9.266 -18.817 1.00 88.38 265 LYS A N 1
ATOM 2145 C CA . LYS A 1 265 ? 10.200 9.592 -17.657 1.00 88.38 265 LYS A CA 1
ATOM 2146 C C . LYS A 1 265 ? 9.870 8.354 -16.850 1.00 88.38 265 LYS A C 1
ATOM 2148 O O . LYS A 1 265 ? 9.898 7.218 -17.322 1.00 88.38 265 LYS A O 1
ATOM 2153 N N . LEU A 1 266 ? 9.443 8.611 -15.623 1.00 90.06 266 LEU A N 1
ATOM 2154 C CA . LEU A 1 266 ? 8.814 7.617 -14.779 1.00 90.06 266 LEU A CA 1
ATOM 2155 C C . LEU A 1 266 ? 7.322 7.907 -14.685 1.00 90.06 266 LEU A C 1
ATOM 2157 O O . LEU A 1 266 ? 6.927 9.010 -14.300 1.00 90.06 266 LEU A O 1
ATOM 2161 N N . ARG A 1 267 ? 6.492 6.913 -15.005 1.00 93.75 267 ARG A N 1
ATOM 2162 C CA . ARG A 1 267 ? 5.046 6.984 -14.804 1.00 93.75 267 ARG A CA 1
ATOM 2163 C C . ARG A 1 267 ? 4.688 6.351 -13.470 1.00 93.75 267 ARG A C 1
ATOM 2165 O O . ARG A 1 267 ? 5.024 5.197 -13.208 1.00 93.75 267 ARG A O 1
ATOM 2172 N N . VAL A 1 268 ? 3.970 7.099 -12.645 1.00 95.75 268 VAL A N 1
ATOM 2173 C CA . VAL A 1 268 ? 3.507 6.660 -11.331 1.00 95.75 268 VAL A CA 1
ATOM 2174 C C . VAL A 1 268 ? 1.993 6.687 -11.297 1.00 95.75 268 VAL A C 1
ATOM 2176 O O . VAL A 1 268 ? 1.388 7.712 -11.589 1.00 95.75 268 VAL A O 1
ATOM 2179 N N . THR A 1 269 ? 1.392 5.568 -10.908 1.00 97.44 269 THR A N 1
ATOM 2180 C CA . THR A 1 269 ? -0.049 5.423 -10.694 1.00 97.44 269 THR A CA 1
ATOM 2181 C C . THR A 1 269 ? -0.299 5.172 -9.218 1.00 97.44 269 THR A C 1
ATOM 2183 O O . THR A 1 269 ? 0.203 4.201 -8.652 1.00 97.44 269 THR A O 1
ATOM 2186 N N . VAL A 1 270 ? -1.093 6.032 -8.590 1.00 97.06 270 VAL A N 1
ATOM 2187 C CA . VAL A 1 270 ? -1.432 5.954 -7.170 1.00 97.06 270 VAL A CA 1
ATOM 2188 C C . VAL A 1 270 ? -2.927 5.732 -7.018 1.00 97.06 270 VAL A C 1
ATOM 2190 O O . VAL A 1 270 ? -3.728 6.471 -7.585 1.00 97.06 270 VAL A O 1
ATOM 2193 N N . PHE A 1 271 ? -3.290 4.730 -6.224 1.00 97.19 271 PHE A N 1
ATOM 2194 C CA . PHE A 1 271 ? -4.656 4.499 -5.768 1.00 97.19 271 PHE A CA 1
ATOM 2195 C C . PHE A 1 271 ? -4.787 5.061 -4.360 1.00 97.19 271 PHE A C 1
ATOM 2197 O O . PHE A 1 271 ? -3.993 4.730 -3.475 1.00 97.19 271 PHE A O 1
ATOM 2204 N N . LEU A 1 272 ? -5.791 5.895 -4.138 1.00 95.31 272 LEU A N 1
ATOM 2205 C CA . LEU A 1 272 ? -5.995 6.585 -2.874 1.00 95.31 272 LEU A CA 1
ATOM 2206 C C . LEU A 1 272 ? -7.484 6.725 -2.563 1.00 95.31 272 LEU A C 1
ATOM 2208 O O . LEU A 1 272 ? -8.300 6.728 -3.486 1.00 95.31 272 LEU A O 1
ATOM 2212 N N . PRO A 1 273 ? -7.863 6.853 -1.281 1.00 94.38 273 PRO A N 1
ATOM 2213 C CA . PRO A 1 273 ? -9.210 7.281 -0.934 1.00 94.38 273 PRO A CA 1
ATOM 2214 C C . PRO A 1 273 ? -9.527 8.591 -1.637 1.00 94.38 273 PRO A C 1
ATOM 2216 O O . PRO A 1 273 ? -8.677 9.482 -1.719 1.00 94.38 273 PRO A O 1
ATOM 2219 N N . ARG A 1 274 ? -10.762 8.731 -2.113 1.00 92.94 274 ARG A N 1
ATOM 2220 C CA . ARG A 1 274 ? -11.206 9.942 -2.808 1.00 92.94 274 ARG A CA 1
ATOM 2221 C C . ARG A 1 274 ? -10.993 11.201 -1.966 1.00 92.94 274 ARG A C 1
ATOM 2223 O O . ARG A 1 274 ? -10.560 12.211 -2.509 1.00 92.94 274 ARG A O 1
ATOM 2230 N N . SER A 1 275 ? -11.210 11.100 -0.658 1.00 90.94 275 SER A N 1
ATOM 2231 C CA . SER A 1 275 ? -11.002 12.178 0.315 1.00 90.94 275 SER A CA 1
ATOM 2232 C C . SER A 1 275 ? -9.545 12.634 0.445 1.00 90.94 275 SER A C 1
ATOM 2234 O O . SER A 1 275 ? -9.278 13.759 0.841 1.00 90.94 275 SER A O 1
ATOM 2236 N N . SER A 1 276 ? -8.572 11.790 0.091 1.00 92.88 276 SER A N 1
ATOM 2237 C CA . SER A 1 276 ? -7.144 12.136 0.128 1.00 92.88 276 SER A CA 1
ATOM 2238 C C . SER A 1 276 ? -6.639 12.737 -1.188 1.00 92.88 276 SER A C 1
ATOM 2240 O O . SER A 1 276 ? -5.473 13.124 -1.280 1.00 92.88 276 SER A O 1
ATOM 2242 N N . MET A 1 277 ? -7.482 12.797 -2.226 1.00 93.25 277 MET A N 1
ATOM 2243 C CA . MET A 1 277 ? -7.054 13.141 -3.582 1.00 93.25 277 MET A CA 1
ATOM 2244 C C . MET A 1 277 ? -6.544 14.570 -3.701 1.00 93.25 277 MET A C 1
ATOM 2246 O O . MET A 1 277 ? -5.449 14.791 -4.219 1.00 93.25 277 MET A O 1
ATOM 2250 N N . TYR A 1 278 ? -7.312 15.534 -3.200 1.00 92.50 278 TYR A N 1
ATOM 2251 C CA . TYR A 1 278 ? -6.943 16.940 -3.297 1.00 92.50 278 TYR A CA 1
ATOM 2252 C C . TYR A 1 278 ? -5.667 17.255 -2.504 1.00 92.50 278 TYR A C 1
ATOM 2254 O O . TYR A 1 278 ? -4.776 17.940 -3.012 1.00 92.50 278 TYR A O 1
ATOM 2262 N N . GLU A 1 279 ? -5.537 16.706 -1.292 1.00 93.44 279 GLU A N 1
ATOM 2263 C CA . GLU A 1 279 ? -4.341 16.870 -0.459 1.00 93.44 279 GLU A CA 1
ATOM 2264 C C . GLU A 1 279 ? -3.099 16.278 -1.140 1.00 93.44 279 GLU A C 1
ATOM 2266 O O . GLU A 1 279 ? -2.057 16.935 -1.213 1.00 93.44 279 GLU A O 1
ATOM 2271 N N . TYR A 1 280 ? -3.209 15.063 -1.691 1.00 95.44 280 TYR A N 1
ATOM 2272 C CA . TYR A 1 280 ? -2.093 14.410 -2.376 1.00 95.44 280 TYR A CA 1
ATOM 2273 C C . TYR A 1 280 ? -1.685 15.155 -3.651 1.00 95.44 280 TYR A C 1
ATOM 2275 O O . TYR A 1 280 ? -0.497 15.390 -3.879 1.00 95.44 280 TYR A O 1
ATOM 2283 N N . TYR A 1 281 ? -2.663 15.577 -4.456 1.00 94.44 281 TYR A N 1
ATOM 2284 C CA . TYR A 1 281 ? -2.437 16.361 -5.669 1.00 94.44 281 TYR A CA 1
ATOM 2285 C C . TYR A 1 281 ? -1.750 17.699 -5.362 1.00 94.44 281 TYR A C 1
ATOM 2287 O O . TYR A 1 281 ? -0.753 18.059 -5.992 1.00 94.44 281 TYR A O 1
ATOM 2295 N N . SER A 1 282 ? -2.235 18.409 -4.342 1.00 93.81 282 SER A N 1
ATOM 2296 C CA . SER A 1 282 ? -1.662 19.683 -3.895 1.00 93.81 282 SER A CA 1
ATOM 2297 C C . SER A 1 282 ? -0.222 19.516 -3.407 1.00 93.81 282 SER A C 1
ATOM 2299 O O . SER A 1 282 ? 0.648 20.337 -3.716 1.00 93.81 282 SER A O 1
ATOM 2301 N N . LEU A 1 283 ? 0.057 18.429 -2.682 1.00 94.94 283 LEU A N 1
ATOM 2302 C CA . LEU A 1 283 ? 1.403 18.082 -2.238 1.00 94.94 283 LEU A CA 1
ATOM 2303 C C . LEU A 1 283 ? 2.329 17.804 -3.425 1.00 94.94 283 LEU A C 1
ATOM 2305 O O . LEU A 1 283 ? 3.431 18.355 -3.471 1.00 94.94 283 LEU A O 1
ATOM 2309 N N . LEU A 1 284 ? 1.882 16.998 -4.392 1.00 95.00 284 LEU A N 1
ATOM 2310 C CA . LEU A 1 284 ? 2.643 16.678 -5.599 1.00 95.00 284 LEU A CA 1
ATOM 2311 C C . LEU A 1 284 ? 3.014 17.951 -6.370 1.00 95.00 284 LEU A C 1
ATOM 2313 O O . LEU A 1 284 ? 4.185 18.156 -6.683 1.00 95.00 284 LEU A O 1
ATOM 2317 N N . TYR A 1 285 ? 2.044 18.837 -6.606 1.00 92.12 285 TYR A N 1
ATOM 2318 C CA . TYR A 1 285 ? 2.270 20.097 -7.316 1.00 92.12 285 TYR A CA 1
ATOM 2319 C C . TYR A 1 285 ? 3.219 21.037 -6.555 1.00 92.12 285 TYR A C 1
ATOM 2321 O O . TYR A 1 285 ? 4.132 21.625 -7.137 1.00 92.12 285 TYR A O 1
ATOM 2329 N N . SER A 1 286 ? 3.060 21.140 -5.231 1.00 92.31 286 SER A N 1
ATOM 2330 C CA . SER A 1 286 ? 3.961 21.916 -4.369 1.00 92.31 286 SER A CA 1
ATOM 2331 C C . SER A 1 286 ? 5.401 21.399 -4.440 1.00 92.31 286 SER A C 1
ATOM 2333 O O . SER A 1 286 ? 6.345 22.188 -4.535 1.00 92.31 286 SER A O 1
ATOM 2335 N N . LYS A 1 287 ? 5.588 20.073 -4.450 1.00 91.50 287 LYS A N 1
ATOM 2336 C CA . LYS A 1 287 ? 6.906 19.442 -4.599 1.00 91.50 287 LYS A CA 1
ATOM 2337 C C . LYS A 1 287 ? 7.497 19.652 -5.984 1.00 91.50 287 LYS A C 1
ATOM 2339 O O . LYS A 1 287 ? 8.670 20.002 -6.065 1.00 91.50 287 LYS A O 1
ATOM 2344 N N . ALA A 1 288 ? 6.703 19.486 -7.036 1.00 89.75 288 ALA A N 1
ATOM 2345 C CA . ALA A 1 288 ? 7.117 19.730 -8.414 1.00 89.75 288 ALA A CA 1
ATOM 2346 C C . ALA A 1 288 ? 7.665 21.156 -8.574 1.00 89.75 288 ALA A C 1
ATOM 2348 O O . ALA A 1 288 ? 8.820 21.344 -8.948 1.00 89.75 288 ALA A O 1
ATOM 2349 N N . ARG A 1 289 ? 6.888 22.155 -8.131 1.00 87.88 289 ARG A N 1
ATOM 2350 C CA . ARG A 1 289 ? 7.265 23.574 -8.193 1.00 87.88 289 ARG A CA 1
ATOM 2351 C C . ARG A 1 289 ? 8.531 23.900 -7.397 1.00 87.88 289 ARG A C 1
ATOM 2353 O O . ARG A 1 289 ? 9.343 24.695 -7.852 1.00 87.88 289 ARG A O 1
ATOM 2360 N N . LYS A 1 290 ? 8.698 23.326 -6.200 1.00 85.31 290 LYS A N 1
ATOM 2361 C CA . LYS A 1 290 ? 9.866 23.597 -5.340 1.00 85.31 290 LYS A CA 1
ATOM 2362 C C . LYS A 1 290 ? 11.175 23.025 -5.883 1.00 85.31 290 LYS A C 1
ATOM 2364 O O . LYS A 1 290 ? 12.223 23.566 -5.560 1.00 85.31 290 LYS A O 1
ATOM 2369 N N . ASN A 1 291 ? 11.116 21.935 -6.644 1.00 77.75 291 ASN A N 1
ATOM 2370 C CA . ASN A 1 291 ? 12.302 21.243 -7.153 1.00 77.75 291 ASN A CA 1
ATOM 2371 C C . ASN A 1 291 ? 12.557 21.527 -8.642 1.00 77.75 291 ASN A C 1
ATOM 2373 O O . ASN A 1 291 ? 13.326 20.796 -9.254 1.00 77.75 291 ASN A O 1
ATOM 2377 N N . ASP A 1 292 ? 11.876 22.528 -9.218 1.00 77.25 292 ASP A N 1
ATOM 2378 C CA . ASP A 1 292 ? 11.878 22.829 -10.661 1.00 77.25 292 ASP A CA 1
ATOM 2379 C C . ASP A 1 292 ? 11.671 21.575 -11.534 1.00 77.25 292 ASP A C 1
ATOM 2381 O O . ASP A 1 292 ? 12.264 21.380 -12.592 1.00 77.25 292 ASP A O 1
ATOM 2385 N N . HIS A 1 293 ? 10.831 20.666 -11.037 1.00 78.12 293 HIS A N 1
ATOM 2386 C CA . HIS A 1 293 ? 10.532 19.402 -11.683 1.00 78.12 293 HIS A CA 1
ATOM 2387 C C . HIS A 1 293 ? 9.221 19.515 -12.449 1.00 78.12 293 HIS A C 1
ATOM 2389 O O . HIS A 1 293 ? 8.169 19.791 -11.869 1.00 78.12 293 HIS A O 1
ATOM 2395 N N . GLY A 1 294 ? 9.264 19.220 -13.747 1.00 83.00 294 GLY A N 1
ATOM 2396 C CA . GLY A 1 294 ? 8.059 19.038 -14.544 1.00 83.00 294 GLY A CA 1
ATOM 2397 C C . GLY A 1 294 ? 7.312 17.773 -14.119 1.00 83.00 294 GLY A C 1
ATOM 2398 O O . GLY A 1 294 ? 7.851 16.671 -14.217 1.00 83.00 294 GLY A O 1
ATOM 2399 N N . VAL A 1 295 ? 6.062 17.932 -13.680 1.00 91.62 295 VAL A N 1
ATOM 2400 C CA . VAL A 1 295 ? 5.120 16.827 -13.466 1.00 91.62 295 VAL A CA 1
ATOM 2401 C C . VAL A 1 295 ? 3.958 16.988 -14.434 1.00 91.62 295 VAL A C 1
ATOM 2403 O O . VAL A 1 295 ? 3.325 18.041 -14.478 1.00 91.62 295 VAL A O 1
ATOM 2406 N N . THR A 1 296 ? 3.666 15.942 -15.202 1.00 93.88 296 THR A N 1
ATOM 2407 C CA . THR A 1 296 ? 2.516 15.890 -16.112 1.00 93.88 296 THR A CA 1
ATOM 2408 C C . THR A 1 296 ? 1.466 14.953 -15.542 1.00 93.88 296 THR A C 1
ATOM 2410 O O . THR A 1 296 ? 1.763 13.804 -15.232 1.00 93.88 296 THR A O 1
ATOM 2413 N N . ILE A 1 297 ? 0.236 15.435 -15.399 1.00 95.88 297 ILE A N 1
ATOM 2414 C CA . ILE A 1 297 ? -0.889 14.628 -14.925 1.00 95.88 297 ILE A CA 1
ATOM 2415 C C . ILE A 1 297 ? -1.514 13.938 -16.131 1.00 95.88 297 ILE A C 1
ATOM 2417 O O . ILE A 1 297 ? -1.972 14.603 -17.054 1.00 95.88 297 ILE A O 1
ATOM 2421 N N . MET A 1 298 ? -1.527 12.610 -16.113 1.00 95.44 298 MET A N 1
ATOM 2422 C CA . MET A 1 298 ? -2.069 11.791 -17.198 1.00 95.44 298 MET A CA 1
ATOM 2423 C C . MET A 1 298 ? -3.530 11.439 -16.932 1.00 95.44 298 MET A C 1
ATOM 2425 O O . MET A 1 298 ? -4.381 11.562 -17.809 1.00 95.44 298 MET A O 1
ATOM 2429 N N . HIS A 1 299 ? -3.823 11.023 -15.698 1.00 94.88 299 HIS A N 1
ATOM 2430 C CA . HIS A 1 299 ? -5.155 10.605 -15.283 1.00 94.88 299 HIS A CA 1
ATOM 2431 C C . HIS A 1 299 ? -5.453 11.111 -13.877 1.00 94.88 299 HIS A C 1
ATOM 2433 O O . HIS A 1 299 ? -4.635 10.958 -12.972 1.00 94.88 299 HIS A O 1
ATOM 2439 N N . LEU A 1 300 ? -6.646 11.669 -13.699 1.00 95.88 300 LEU A N 1
ATOM 2440 C CA . LEU A 1 300 ? -7.234 11.993 -12.406 1.00 95.88 300 LEU A CA 1
ATOM 2441 C C . LEU A 1 300 ? -8.707 11.593 -12.472 1.00 95.88 300 LEU A C 1
ATOM 2443 O O . LEU A 1 300 ? -9.525 12.322 -13.027 1.00 95.88 300 LEU A O 1
ATOM 2447 N N . LEU A 1 301 ? -9.028 10.396 -11.985 1.00 95.75 301 LEU A N 1
ATOM 2448 C CA . LEU A 1 301 ? -10.344 9.795 -12.204 1.00 95.75 301 LEU A CA 1
ATOM 2449 C C . LEU A 1 301 ? -10.803 8.938 -11.017 1.00 95.75 301 LEU A C 1
ATOM 2451 O O . LEU A 1 301 ? -9.969 8.429 -10.261 1.00 95.75 301 LEU A O 1
ATOM 2455 N N . PRO A 1 302 ? -12.123 8.797 -10.802 1.00 96.12 302 PRO A N 1
ATOM 2456 C CA . PRO A 1 302 ? -12.653 7.848 -9.829 1.00 96.12 302 PRO A CA 1
ATOM 2457 C C . PRO A 1 302 ? -12.327 6.408 -10.247 1.00 96.12 302 PRO A C 1
ATOM 2459 O O . PRO A 1 302 ? -12.298 6.102 -11.435 1.00 96.12 302 PRO A O 1
ATOM 2462 N N . TYR A 1 303 ? -12.118 5.514 -9.278 1.00 96.50 303 TYR A N 1
ATOM 2463 C CA . TYR A 1 303 ? -11.932 4.093 -9.570 1.00 96.50 303 TYR A CA 1
ATOM 2464 C C . TYR A 1 303 ? -13.185 3.491 -10.226 1.00 96.50 303 TYR A C 1
ATOM 2466 O O . TYR A 1 303 ? -14.297 3.648 -9.717 1.00 96.50 303 TYR A O 1
ATOM 2474 N N . SER A 1 304 ? -12.980 2.759 -11.318 1.00 94.12 304 SER A N 1
ATOM 2475 C CA . SER A 1 304 ? -13.933 1.826 -11.924 1.00 94.12 304 SER A CA 1
ATOM 2476 C C . SER A 1 304 ? -13.193 0.543 -12.314 1.00 94.12 304 SER A C 1
ATOM 2478 O O . SER A 1 304 ? -11.965 0.523 -12.326 1.00 94.12 304 SER A O 1
ATOM 2480 N N . SER A 1 305 ? -13.908 -0.533 -12.642 1.00 89.75 305 SER A N 1
ATOM 2481 C CA . SER A 1 305 ? -13.283 -1.786 -13.099 1.00 89.75 305 SER A CA 1
ATOM 2482 C C . SER A 1 305 ? -12.448 -1.611 -14.370 1.00 89.75 305 SER A C 1
ATOM 2484 O O . SER A 1 305 ? -11.451 -2.296 -14.559 1.00 89.75 305 SER A O 1
ATOM 2486 N N . ASP A 1 306 ? -12.826 -0.669 -15.230 1.00 91.88 306 ASP A N 1
ATOM 2487 C CA . ASP A 1 306 ? -12.248 -0.529 -16.570 1.00 91.88 306 ASP A CA 1
ATOM 2488 C C . ASP A 1 306 ? -10.860 0.124 -16.544 1.00 91.88 306 ASP A C 1
ATOM 2490 O O . ASP A 1 306 ? -10.130 0.099 -17.532 1.00 91.88 306 ASP A O 1
ATOM 2494 N N . VAL A 1 307 ? -10.458 0.682 -15.398 1.00 92.25 307 VAL A N 1
ATOM 2495 C CA . VAL A 1 307 ? -9.146 1.320 -15.218 1.00 92.25 307 VAL A CA 1
ATOM 2496 C C . VAL A 1 307 ? -7.989 0.353 -15.469 1.00 92.25 307 VAL A C 1
ATOM 2498 O O . VAL A 1 307 ? -6.925 0.757 -15.925 1.00 92.25 307 VAL A O 1
ATOM 2501 N N . TRP A 1 308 ? -8.200 -0.940 -15.231 1.00 93.06 308 TRP A N 1
ATOM 2502 C CA . TRP A 1 308 ? -7.189 -1.979 -15.425 1.00 93.06 308 TRP A CA 1
ATOM 2503 C C . TRP A 1 308 ? -6.863 -2.255 -16.897 1.00 93.06 308 TRP A C 1
ATOM 2505 O O . TRP A 1 308 ? -5.832 -2.859 -17.185 1.00 93.06 308 TRP A O 1
ATOM 2515 N N . GLU A 1 309 ? -7.702 -1.790 -17.824 1.00 88.94 309 GLU A N 1
ATOM 2516 C CA . GLU A 1 309 ? -7.497 -1.954 -19.265 1.00 88.94 309 GLU A CA 1
ATOM 2517 C C . GLU A 1 309 ? -6.471 -0.967 -19.835 1.00 88.94 309 GLU A C 1
ATOM 2519 O O . GLU A 1 309 ? -5.933 -1.199 -20.918 1.00 88.94 309 GLU A O 1
ATOM 2524 N N . PHE A 1 310 ? -6.175 0.123 -19.117 1.00 86.69 310 PHE A N 1
ATOM 2525 C CA . PHE A 1 310 ? -5.290 1.187 -19.604 1.00 86.69 310 PHE A CA 1
ATOM 2526 C C . PHE A 1 310 ? -4.199 1.638 -18.618 1.00 86.69 310 PHE A C 1
ATOM 2528 O O . PHE A 1 310 ? -3.333 2.432 -19.003 1.00 86.69 310 PHE A O 1
ATOM 2535 N N . LEU A 1 311 ? -4.200 1.144 -17.373 1.00 86.25 311 LEU A N 1
ATOM 2536 C CA . LEU A 1 311 ? -3.171 1.445 -16.365 1.00 86.25 311 LEU A CA 1
ATOM 2537 C C . LEU A 1 311 ? -1.994 0.465 -16.386 1.00 86.25 311 LEU A C 1
ATOM 2539 O O . LEU A 1 311 ? -2.202 -0.765 -16.389 1.00 86.25 311 LEU A O 1
#

Organism: NCBI:txid3073602

Radius of gyration: 19.13 Å; chains: 1; bounding box: 44×44×48 Å

Sequence (311 aa):
MLIRDIDRKLDMRLVLKVRQATELFNVTSELDIKLPTYVYGVDGTSRISTYFPKILKGVNMMALLNRFNATEREDSYVVDSRINNLEDLAIIGKLIDLPSFVINRADMYRGFLNIYARFHSSQIDAVSDLVAQYTADSENARVEWLGPSQGIIRIMDLINSDYPVSILTYEFSLWNEDKNEIDLAHEAEIIGELKNSQDKDSYLRLVVYSHHVISNPINNLLPISTKDNIYEFRFSSPFLKSVRSDANKNHIMRLRHFVKPAGDKLRVTVFLPRSSMYEYYSLLYSKARKNDHGVTIMHLLPYSSDVWEFL

pLDDT: mean 88.45, std 9.47, range [56.03, 98.5]

Secondary structure (DSSP, 8-state):
--GGGGTTTS-EEEEEEE--SSHHHHHHHS--SPEEEEEEEETTEEEEEEEEETT---HHHHHHHHHTTPEE-SSEEEEEEESTT-GGGHHHHHHHHSTT-EEEEEEEETTEEEEEEEE-GGGHHHHHHHHHHHHSS-TTEEEEEEEE---HHHHHHHHHHHS-EEEEEEEEEPPGGGHHHHHHHHHTT-EEEEP---TTSSSEEEEEE-SS---S--TTEEEEETTTTEEEEEE--HHHHHHHHHHHHTT---SEEEEEEETTEEEEEEEEEGGGHHHHHHHHHHHHHHTT--EEEEEEEE--GGGGGT-

InterPro domains:
  IPR043958 Ta1207 family [PF19020] (13-286)